Protein 1MO1 (pdb70)

InterPro domains:
  IPR000032 Phosphocarrier protein HPr-like [PF00381] (2-82)
  IPR000032 Phosphocarrier protein HPr-like [PR00107] (13-29)
  IPR000032 Phosphocarrier protein HPr-like [PR00107] (38-53)
  IPR000032 Phosphocarrier protein HPr-like [PR00107] (53-70)
  IPR000032 Phosphocarrier protein HPr-like [PS51350] (1-85)
  IPR000032 Phosphocarrier protein HPr-like [TIGR01003] (1-81)
  IPR000032 Phosphocarrier protein HPr-like [cd00367] (5-81)
  IPR002114 Phosphotransferase system, HPr serine phosphorylation site [PS00589] (39-54)
  IPR035895 HPr-like superfamily [G3DSA:3.30.1340.10] (1-85)
  IPR035895 HPr-like superfamily [SSF55594] (3-84)
  IPR050399 Phosphocarrier protein HPr [PTHR33705] (1-84)

B-factor: mean 21.49, std 12.25, range [7.76, 69.15]

Foldseek 3Di:
DDDDDDDDPDFDADDLPLLVVLLVLLVVDPKWKWKADPHDIAGSNPSSSVDRDDPPDDIDIATDDDCRVVSCVQSVCSSVVNHDD/DDDDDDDPDFDADDLVLLVVQLVLLVVDPWFKWKADPHDIATSNPNSSVDGDDVVDDIDIFTGDDCRVVSCVVNVCSSVVHDDD/DDDDDDDDPDFDADDLPLLVVLLVLLVVDPKWKWKADPHDIAGSNPSSSVDRDDPPDDIDIATDDDCRVVSCVQSVCSSVVNHDD/DDDDDDDPDFDADDLVLLVVQLVLLVVDPWFKWKADPHDIATSNPNSSVDGDDVVDDIDIFTGDDCRVVSCVVSVCSSVVHDDD

Nearest PDB structures (foldseek):
  1mo1-assembly1_B  TM=1.012E+00  e=2.230E-14  Bacillus subtilis
  1mo1-assembly1_A  TM=9.732E-01  e=2.748E-13  Bacillus subtilis
  5ya0-assembly1_C  TM=8.124E-01  e=5.128E-06  Escherichia coli K-12
  1sph-assembly1_B  TM=8.510E-01  e=9.764E-06  Bacillus subtilis
  2hpr-assembly1_A  TM=8.384E-01  e=1.347E-05  Bacillus subtilis

Solvent-accessible surface area: 17263 Å² total

CATH classification: 3.30.1340.10

Organism: Bacillus subtilis (strain 168) (NCBI:txid224308)

Structure (mmCIF, N/CA/C/O backbone):
data_1MO1
#
_entry.id   1MO1
#
_cell.length_a   68.240
_cell.length_b   68.240
_cell.length_c   115.330
_cell.angle_alpha   90.00
_cell.angle_beta   90.00
_cell.angle_gamma   90.00
#
_symmetry.space_group_name_H-M   'P 43'
#
loop_
_entity.id
_entity.type
_entity.pdbx_description
1 polymer 'Hpr-like protein crh'
2 polymer 'Hpr-like protein crh'
3 non-polymer 'SULFATE ION'
4 non-polymer GLYCEROL
5 water water
#
loop_
_atom_site.group_PDB
_atom_site.id
_atom_site.type_symbol
_atom_site.label_atom_id
_atom_site.label_alt_id
_atom_site.label_comp_id
_atom_site.label_asym_id
_atom_site.label_entity_id
_atom_site.label_seq_id
_atom_site.pdbx_PDB_ins_code
_atom_site.Cartn_x
_atom_site.Cartn_y
_atom_site.Cartn_z
_atom_site.occupancy
_atom_site.B_iso_or_equiv
_atom_site.auth_seq_id
_atom_site.auth_comp_id
_atom_site.auth_asym_id
_atom_site.auth_atom_id
_atom_site.pdbx_PDB_model_num
ATOM 1 N N . MET A 1 1 ? 22.332 31.160 63.309 1.00 33.48 1 MET A N 1
ATOM 2 C CA . MET A 1 1 ? 22.812 29.863 63.848 1.00 32.98 1 MET A CA 1
ATOM 3 C C . MET A 1 1 ? 22.916 29.999 65.350 1.00 33.20 1 MET A C 1
ATOM 4 O O . MET A 1 1 ? 23.342 31.045 65.865 1.00 34.46 1 MET A O 1
ATOM 9 N N . VAL A 1 2 ? 22.512 28.954 66.059 1.00 15.53 2 VAL A N 1
ATOM 10 C CA . VAL A 1 2 ? 22.582 29.001 67.511 1.00 13.77 2 VAL A CA 1
ATOM 11 C C . VAL A 1 2 ? 22.974 27.664 68.083 1.00 16.28 2 VAL A C 1
ATOM 12 O O . VAL A 1 2 ? 22.765 26.618 67.462 1.00 13.61 2 VAL A O 1
ATOM 16 N N . GLN A 1 3 ? 23.537 27.693 69.284 1.00 12.29 3 GLN A N 1
ATOM 17 C CA . GLN A 1 3 ? 23.928 26.442 69.901 1.00 11.60 3 GLN A CA 1
ATOM 18 C C . GLN A 1 3 ? 23.854 26.525 71.395 1.00 19.21 3 GLN A C 1
ATOM 19 O O . GLN A 1 3 ? 23.819 27.625 71.982 1.00 16.69 3 GLN A O 1
ATOM 25 N N . GLN A 1 4 ? 23.828 25.356 72.020 1.00 14.52 4 GLN A N 1
ATOM 26 C CA . GLN A 1 4 ? 23.763 25.279 73.482 1.00 22.24 4 GLN A CA 1
ATOM 27 C C . GLN A 1 4 ? 24.416 23.972 73.929 1.00 21.44 4 GLN A C 1
ATOM 28 O O . GLN A 1 4 ? 24.185 22.934 73.309 1.00 17.53 4 GLN A O 1
ATOM 34 N N . LYS A 1 5 ? 25.263 24.026 74.961 1.00 16.22 5 LYS A N 1
ATOM 35 C CA . LYS A 1 5 ? 25.871 22.800 75.492 1.00 12.89 5 LYS A CA 1
ATOM 36 C C . LYS A 1 5 ? 24.782 22.158 76.352 1.00 18.16 5 LYS A C 1
ATOM 37 O O . LYS A 1 5 ? 24.162 22.831 77.184 1.00 20.78 5 LYS A O 1
ATOM 43 N N . VAL A 1 6 ? 24.533 20.865 76.167 1.00 16.17 6 VAL A N 1
ATOM 44 C CA . VAL A 1 6 ? 23.494 20.180 76.936 1.00 13.24 6 VAL A CA 1
ATOM 45 C C . VAL A 1 6 ? 24.004 18.846 77.482 1.00 13.94 6 VAL A C 1
ATOM 46 O O . VAL A 1 6 ? 24.907 18.252 76.908 1.00 14.25 6 VAL A O 1
ATOM 50 N N . GLU A 1 7 ? 23.430 18.402 78.599 1.00 14.12 7 GLU A N 1
ATOM 51 C CA . GLU A 1 7 ? 23.790 17.114 79.187 1.00 14.29 7 GLU A CA 1
ATOM 52 C C . GLU A 1 7 ? 22.831 16.034 78.677 1.00 16.41 7 GLU A C 1
ATOM 53 O O . GLU A 1 7 ? 21.604 16.158 78.776 1.00 16.33 7 GLU A O 1
ATOM 59 N N . VAL A 1 8 ? 23.386 14.970 78.107 1.00 14.75 8 VAL A N 1
ATOM 60 C CA . VAL A 1 8 ? 22.542 13.886 77.624 1.00 13.08 8 VAL A CA 1
ATOM 61 C C . VAL A 1 8 ? 22.005 13.086 78.804 1.00 16.05 8 VAL A C 1
ATOM 62 O O . VAL A 1 8 ? 22.763 12.400 79.495 1.00 21.87 8 VAL A O 1
ATOM 66 N N A ARG A 1 9 ? 20.704 13.183 79.055 0.50 13.62 9 ARG A N 1
ATOM 67 N N B ARG A 1 9 ? 20.701 13.184 79.043 0.50 16.00 9 ARG A N 1
ATOM 68 C CA A ARG A 1 9 ? 20.113 12.419 80.145 0.50 15.11 9 ARG A CA 1
ATOM 69 C CA B ARG A 1 9 ? 20.083 12.443 80.135 0.50 16.84 9 ARG A CA 1
ATOM 70 C C A ARG A 1 9 ? 19.324 11.230 79.608 0.50 16.74 9 ARG A C 1
ATOM 71 C C B ARG A 1 9 ? 19.311 11.242 79.606 0.50 16.72 9 ARG A C 1
ATOM 72 O O A ARG A 1 9 ? 18.823 10.401 80.373 0.50 18.62 9 ARG A O 1
ATOM 73 O O B ARG A 1 9 ? 18.814 10.414 80.374 0.50 18.51 9 ARG A O 1
ATOM 88 N N . LEU A 1 10 ? 19.246 11.144 78.283 1.00 13.03 10 LEU A N 1
ATOM 89 C CA . LEU A 1 10 ? 18.555 10.054 77.602 1.00 11.99 10 LEU A CA 1
ATOM 90 C C . LEU A 1 10 ? 19.344 8.768 77.798 1.00 12.55 10 LEU A C 1
ATOM 91 O O . LEU A 1 10 ? 20.569 8.799 78.008 1.00 14.31 10 LEU A O 1
ATOM 96 N N . LYS A 1 11 ? 18.637 7.651 77.662 1.00 12.70 11 LYS A N 1
ATOM 97 C CA . LYS A 1 11 ? 19.231 6.329 77.840 1.00 13.61 11 LYS A CA 1
ATOM 98 C C . LYS A 1 11 ? 20.157 5.959 76.679 1.00 12.89 11 LYS A C 1
ATOM 99 O O . LYS A 1 11 ? 19.801 6.142 75.516 1.00 12.01 11 LYS A O 1
ATOM 105 N N . THR A 1 12 ? 21.328 5.419 77.003 1.00 13.85 12 THR A N 1
ATOM 106 C CA . THR A 1 12 ? 22.279 5.011 75.971 1.00 10.84 12 THR A CA 1
ATOM 107 C C . THR A 1 12 ? 22.509 3.506 76.046 1.00 12.51 12 THR A C 1
ATOM 108 O O . THR A 1 12 ? 22.179 2.875 77.062 1.00 13.36 12 THR A O 1
ATOM 112 N N . GLY A 1 13 ? 23.062 2.945 74.972 1.00 10.39 13 GLY A N 1
ATOM 113 C CA . GLY A 1 13 ? 23.354 1.517 74.932 1.00 9.38 13 GLY A CA 1
ATOM 114 C C . GLY A 1 13 ? 24.430 1.254 73.890 1.00 13.05 13 GLY A C 1
ATOM 115 O O . GLY A 1 13 ? 24.892 2.184 73.231 1.00 10.91 13 GLY A O 1
ATOM 116 N N . LEU A 1 14 ? 24.809 -0.009 73.701 1.00 9.49 14 LEU A N 1
ATOM 117 C CA . LEU A 1 14 ? 25.821 -0.329 72.708 1.00 10.26 14 LEU A CA 1
ATOM 118 C C . LEU A 1 14 ? 25.376 0.158 71.320 1.00 10.40 14 LEU A C 1
ATOM 119 O O . LEU A 1 14 ? 24.214 0.026 70.988 1.00 11.07 14 LEU A O 1
ATOM 124 N N . GLN A 1 15 ? 26.299 0.697 70.514 1.00 9.12 15 GLN A N 1
ATOM 125 C CA . GLN A 1 15 ? 25.921 1.105 69.164 1.00 11.19 15 GLN A CA 1
ATOM 126 C C . GLN A 1 15 ? 25.665 -0.148 68.319 1.00 14.29 15 GLN A C 1
ATOM 127 O O . GLN A 1 15 ? 26.128 -1.250 68.653 1.00 10.48 15 GLN A O 1
ATOM 133 N N . ALA A 1 16 ? 24.949 0.018 67.211 1.00 12.71 16 ALA A N 1
ATOM 134 C CA . ALA A 1 16 ? 24.585 -1.125 66.378 1.00 13.54 16 ALA A CA 1
ATOM 135 C C . ALA A 1 16 ? 25.722 -1.950 65.810 1.00 11.60 16 ALA A C 1
ATOM 136 O O . ALA A 1 16 ? 25.662 -3.180 65.824 1.00 10.88 16 ALA A O 1
ATOM 138 N N . ARG A 1 17 ? 26.759 -1.291 65.297 1.00 10.12 17 ARG A N 1
ATOM 139 C CA . ARG A 1 17 ? 27.845 -2.051 64.694 1.00 10.98 17 ARG A CA 1
ATOM 140 C C . ARG A 1 17 ? 28.606 -2.900 65.700 1.00 13.29 17 ARG A C 1
ATOM 141 O O . ARG A 1 17 ? 28.826 -4.084 65.449 1.00 11.73 17 ARG A O 1
ATOM 149 N N . PRO A 1 18 ? 29.008 -2.327 66.850 1.00 11.32 18 PRO A N 1
ATOM 150 C CA . PRO A 1 18 ? 29.725 -3.225 67.772 1.00 12.16 18 PRO A CA 1
ATOM 151 C C . PRO A 1 18 ? 28.814 -4.322 68.341 1.00 12.19 18 PRO A C 1
ATOM 152 O O . PRO A 1 18 ? 29.296 -5.389 68.698 1.00 10.60 18 PRO A O 1
ATOM 156 N N . ALA A 1 19 ? 27.511 -4.064 68.426 1.00 9.49 19 ALA A N 1
ATOM 157 C CA . ALA A 1 19 ? 26.596 -5.106 68.921 1.00 9.93 19 ALA A CA 1
ATOM 158 C C . ALA A 1 19 ? 26.524 -6.209 67.847 1.00 12.03 19 ALA A C 1
ATOM 159 O O . ALA A 1 19 ? 26.578 -7.410 68.154 1.00 9.48 19 ALA A O 1
ATOM 161 N N . ALA A 1 20 ? 26.415 -5.808 66.580 1.00 10.55 20 ALA A N 1
ATOM 162 C CA . ALA A 1 20 ? 26.329 -6.805 65.505 1.00 11.35 20 ALA A CA 1
ATOM 163 C C . ALA A 1 20 ? 27.610 -7.644 65.384 1.00 9.96 20 ALA A C 1
ATOM 164 O O . ALA A 1 20 ? 27.546 -8.854 65.124 1.00 10.38 20 ALA A O 1
ATOM 166 N N . LEU A 1 21 ? 28.772 -7.021 65.582 1.00 8.87 21 LEU A N 1
ATOM 167 C CA . LEU A 1 21 ? 30.031 -7.759 65.489 1.00 9.64 21 LEU A CA 1
ATOM 168 C C . LEU A 1 21 ? 30.211 -8.660 66.698 1.00 11.26 21 LEU A C 1
ATOM 169 O O . LEU A 1 21 ? 30.844 -9.714 66.598 1.00 11.20 21 LEU A O 1
ATOM 174 N N . PHE A 1 22 ? 29.681 -8.236 67.844 1.00 11.29 22 PHE A N 1
ATOM 175 C CA . PHE A 1 22 ? 29.750 -9.077 69.045 1.00 10.06 22 PHE A CA 1
ATOM 176 C C . PHE A 1 22 ? 28.967 -10.360 68.729 1.00 10.90 22 PHE A C 1
ATOM 177 O O . PHE A 1 22 ? 29.417 -11.471 69.026 1.00 11.43 22 PHE A O 1
ATOM 185 N N . VAL A 1 23 ? 27.783 -10.207 68.143 1.00 10.12 23 VAL A N 1
ATOM 186 C CA . VAL A 1 23 ? 26.961 -11.372 67.809 1.00 10.21 23 VAL A CA 1
ATOM 187 C C . VAL A 1 23 ? 27.640 -12.267 66.756 1.00 10.24 23 VAL A C 1
ATOM 188 O O . VAL A 1 23 ? 27.618 -13.503 66.873 1.00 11.17 23 VAL A O 1
ATOM 192 N N . GLN A 1 24 ? 28.312 -11.668 65.768 1.00 10.97 24 GLN A N 1
ATOM 193 C CA . GLN A 1 24 ? 29.038 -12.499 64.794 1.00 10.73 24 GLN A CA 1
ATOM 194 C C . GLN A 1 24 ? 30.071 -13.361 65.540 1.00 11.62 24 GLN A C 1
ATOM 195 O O . GLN A 1 24 ? 30.217 -14.556 65.278 1.00 12.37 24 GLN A O 1
ATOM 201 N N . GLU A 1 25 ? 30.799 -12.752 66.462 1.00 10.20 25 GLU A N 1
ATOM 202 C CA . GLU A 1 25 ? 31.807 -13.515 67.194 1.00 11.39 25 GLU A CA 1
ATOM 203 C C . GLU A 1 25 ? 31.151 -14.589 68.065 1.00 13.25 25 GLU A C 1
ATOM 204 O O . GLU A 1 25 ? 31.618 -15.733 68.119 1.00 12.76 25 GLU A O 1
ATOM 210 N N . ALA A 1 26 ? 30.050 -14.230 68.721 1.00 11.50 26 ALA A N 1
ATOM 211 C CA . ALA A 1 26 ? 29.361 -15.183 69.578 1.00 10.71 26 ALA A CA 1
ATOM 212 C C . ALA A 1 26 ? 28.800 -16.346 68.767 1.00 12.09 26 ALA A C 1
ATOM 213 O O . ALA A 1 26 ? 28.691 -17.468 69.276 1.00 11.99 26 ALA A O 1
ATOM 215 N N . ASN A 1 27 ? 28.434 -16.071 67.517 1.00 9.21 27 ASN A N 1
ATOM 216 C CA . ASN A 1 27 ? 27.841 -17.101 66.657 1.00 11.83 27 ASN A CA 1
ATOM 217 C C . ASN A 1 27 ? 28.838 -18.216 66.345 1.00 13.99 27 ASN A C 1
ATOM 218 O O . ASN A 1 27 ? 28.444 -19.260 65.840 1.00 17.81 27 ASN A O 1
ATOM 223 N N . ARG A 1 28 ? 30.127 -17.958 66.547 1.00 13.77 28 ARG A N 1
ATOM 224 C CA . ARG A 1 28 ? 31.153 -18.978 66.297 1.00 13.85 28 ARG A CA 1
ATOM 225 C C . ARG A 1 28 ? 31.119 -20.045 67.387 1.00 18.15 28 ARG A C 1
ATOM 226 O O . ARG A 1 28 ? 31.775 -21.084 67.273 1.00 17.83 28 ARG A O 1
ATOM 234 N N . PHE A 1 29 ? 30.347 -19.802 68.434 1.00 10.82 29 PHE A N 1
ATOM 235 C CA . PHE A 1 29 ? 30.276 -20.757 69.548 1.00 12.23 29 PHE A CA 1
ATOM 236 C C . PHE A 1 29 ? 28.884 -21.336 69.707 1.00 12.99 29 PHE A C 1
ATOM 237 O O . PHE A 1 29 ? 27.895 -20.697 69.367 1.00 14.29 29 PHE A O 1
ATOM 245 N N . THR A 1 30 ? 28.799 -22.558 70.226 1.00 11.68 30 THR A N 1
ATOM 246 C CA . THR A 1 30 ? 27.486 -23.156 70.443 1.00 10.98 30 THR A CA 1
ATOM 247 C C . THR A 1 30 ? 26.844 -22.639 71.738 1.00 14.71 30 THR A C 1
ATOM 248 O O . THR A 1 30 ? 25.627 -22.678 71.889 1.00 14.28 30 THR A O 1
ATOM 252 N N . SER A 1 31 ? 27.667 -22.170 72.679 1.00 14.82 31 SER A N 1
ATOM 253 C CA . SER A 1 31 ? 27.151 -21.664 73.956 1.00 11.98 31 SER A CA 1
ATOM 254 C C . SER A 1 31 ? 26.179 -20.509 73.835 1.00 11.46 31 SER A C 1
ATOM 255 O O . SER A 1 31 ? 26.275 -19.687 72.911 1.00 13.29 31 SER A O 1
ATOM 258 N N . ASP A 1 32 ? 25.247 -20.452 74.785 1.00 12.71 32 ASP A N 1
ATOM 259 C CA . ASP A 1 32 ? 24.322 -19.334 74.875 1.00 14.62 32 ASP A CA 1
ATOM 260 C C . ASP A 1 32 ? 25.114 -18.288 75.634 1.00 14.65 32 ASP A C 1
ATOM 261 O O . ASP A 1 32 ? 25.937 -18.633 76.475 1.00 15.53 32 ASP A O 1
ATOM 266 N N . VAL A 1 33 ? 24.864 -17.017 75.336 1.00 10.79 33 VAL A N 1
ATOM 267 C CA . VAL A 1 33 ? 25.600 -15.916 75.959 1.00 12.65 33 VAL A CA 1
ATOM 268 C C . VAL A 1 33 ? 24.644 -14.813 76.399 1.00 15.39 33 VAL A C 1
ATOM 269 O O . VAL A 1 33 ? 23.679 -14.494 75.693 1.00 12.31 33 VAL A O 1
ATOM 273 N N . PHE A 1 34 ? 24.919 -14.220 77.559 1.00 12.42 34 PHE A N 1
ATOM 274 C CA . PHE A 1 34 ? 24.079 -13.145 78.084 1.00 12.95 34 PHE A CA 1
ATOM 275 C C . PHE A 1 34 ? 24.922 -12.022 78.663 1.00 14.88 34 PHE A C 1
ATOM 276 O O . PHE A 1 34 ? 26.094 -12.214 78.959 1.00 11.76 34 PHE A O 1
ATOM 284 N N . LEU A 1 35 ? 24.318 -10.841 78.800 1.00 11.38 35 LEU A N 1
ATOM 285 C CA . LEU A 1 35 ? 24.969 -9.710 79.452 1.00 10.56 35 LEU A CA 1
ATOM 286 C C . LEU A 1 35 ? 23.980 -9.282 80.542 1.00 10.53 35 LEU A C 1
ATOM 287 O O . LEU A 1 35 ? 22.763 -9.248 80.318 1.00 13.80 35 LEU A O 1
ATOM 292 N N . GLU A 1 36 ? 24.496 -8.907 81.702 1.00 12.34 36 GLU A N 1
ATOM 293 C CA . GLU A 1 36 ? 23.615 -8.460 82.768 1.00 9.89 36 GLU A CA 1
ATOM 294 C C . GLU A 1 36 ? 24.208 -7.265 83.492 1.00 13.11 36 GLU A C 1
ATOM 295 O O . GLU A 1 36 ? 25.423 -7.175 83.663 1.00 13.26 36 GLU A O 1
ATOM 301 N N . LYS A 1 37 ? 23.343 -6.310 83.831 1.00 12.22 37 LYS A N 1
ATOM 302 C CA . LYS A 1 37 ? 23.747 -5.134 84.579 1.00 12.82 37 LYS A CA 1
ATOM 303 C C . LYS A 1 37 ? 22.555 -4.720 85.427 1.00 13.85 37 LYS A C 1
ATOM 304 O O . LYS A 1 37 ? 21.414 -4.639 84.933 1.00 15.08 37 LYS A O 1
ATOM 310 N N . ASP A 1 38 ? 22.813 -4.555 86.719 1.00 14.59 38 ASP A N 1
ATOM 311 C CA . ASP A 1 38 ? 21.786 -4.131 87.668 1.00 21.04 38 ASP A CA 1
ATOM 312 C C . ASP A 1 38 ? 20.460 -4.886 87.612 1.00 15.92 38 ASP A C 1
ATOM 313 O O . ASP A 1 38 ? 19.391 -4.280 87.548 1.00 20.32 38 ASP A O 1
ATOM 318 N N . GLY A 1 39 ? 20.530 -6.216 87.619 1.00 16.38 39 GLY A N 1
ATOM 319 C CA . GLY A 1 39 ? 19.316 -7.019 87.605 1.00 17.87 39 GLY A CA 1
ATOM 320 C C . GLY A 1 39 ? 18.613 -7.215 86.279 1.00 20.28 39 GLY A C 1
ATOM 321 O O . GLY A 1 39 ? 17.599 -7.921 86.212 1.00 21.20 39 GLY A O 1
ATOM 322 N N . LYS A 1 40 ? 19.148 -6.620 85.215 1.00 15.38 40 LYS A N 1
ATOM 323 C CA . LYS A 1 40 ? 18.550 -6.761 83.889 1.00 13.59 40 LYS A CA 1
ATOM 324 C C . LYS A 1 40 ? 19.480 -7.618 83.034 1.00 16.21 40 LYS A C 1
ATOM 325 O O . LYS A 1 40 ? 20.622 -7.235 82.804 1.00 13.87 40 LYS A O 1
ATOM 331 N N . LYS A 1 41 ? 18.984 -8.768 82.581 1.00 13.24 41 LYS A N 1
ATOM 332 C CA . LYS A 1 41 ? 19.774 -9.693 81.763 1.00 16.18 41 LYS A CA 1
ATOM 333 C C . LYS A 1 41 ? 19.213 -9.758 80.351 1.00 20.36 41 LYS A C 1
ATOM 334 O O . LYS A 1 41 ? 17.991 -9.860 80.161 1.00 18.82 41 LYS A O 1
ATOM 340 N N . VAL A 1 42 ? 20.094 -9.688 79.355 1.00 11.16 42 VAL A N 1
ATOM 341 C CA . VAL A 1 42 ? 19.656 -9.757 77.972 1.00 11.15 42 VAL A CA 1
ATOM 342 C C . VAL A 1 42 ? 20.384 -10.877 77.246 1.00 15.64 42 VAL A C 1
ATOM 343 O O . VAL A 1 42 ? 21.483 -11.287 77.638 1.00 14.02 42 VAL A O 1
ATOM 347 N N . ASN A 1 43 ? 19.747 -11.396 76.207 1.00 13.09 43 ASN A N 1
ATOM 348 C CA . ASN A 1 43 ? 20.340 -12.433 75.384 1.00 12.82 43 ASN A CA 1
ATOM 349 C C . ASN A 1 43 ? 21.411 -11.721 74.529 1.00 14.72 43 ASN A C 1
ATOM 350 O O . ASN A 1 43 ? 21.084 -10.878 73.694 1.00 12.71 43 ASN A O 1
ATOM 355 N N . ALA A 1 44 ? 22.682 -12.076 74.747 1.00 11.63 44 ALA A N 1
ATOM 356 C CA . ALA A 1 44 ? 23.798 -11.451 74.048 1.00 16.64 44 ALA A CA 1
ATOM 357 C C . ALA A 1 44 ? 23.983 -11.945 72.618 1.00 19.00 44 ALA A C 1
ATOM 358 O O . ALA A 1 44 ? 24.891 -11.481 71.922 1.00 15.78 44 ALA A O 1
ATOM 360 N N . LYS A 1 45 ? 23.168 -12.924 72.208 1.00 12.76 45 LYS A N 1
ATOM 361 C CA . LYS A 1 45 ? 23.185 -13.371 70.817 1.00 11.79 45 LYS A CA 1
ATOM 362 C C . LYS A 1 45 ? 22.039 -12.679 70.039 1.00 17.01 45 LYS A C 1
ATOM 363 O O . LYS A 1 45 ? 21.741 -13.027 68.897 1.00 15.02 45 LYS A O 1
ATOM 369 N N . SER A 1 46 ? 21.378 -11.731 70.700 1.00 13.87 46 SER A N 1
ATOM 370 C CA . SER A 1 46 ? 20.313 -10.914 70.089 1.00 13.78 46 SER A CA 1
ATOM 371 C C . SER A 1 46 ? 20.863 -9.492 69.994 1.00 11.33 46 SER A C 1
ATOM 372 O O . SER A 1 46 ? 21.291 -8.928 71.000 1.00 13.69 46 SER A O 1
ATOM 375 N N . ILE A 1 47 ? 20.900 -8.922 68.789 1.00 14.64 47 ILE A N 1
ATOM 376 C CA . ILE A 1 47 ? 21.409 -7.563 68.633 1.00 12.37 47 ILE A CA 1
ATOM 377 C C . ILE A 1 47 ? 20.452 -6.605 69.349 1.00 9.46 47 ILE A C 1
ATOM 378 O O . ILE A 1 47 ? 20.881 -5.734 70.105 1.00 11.81 47 ILE A O 1
AT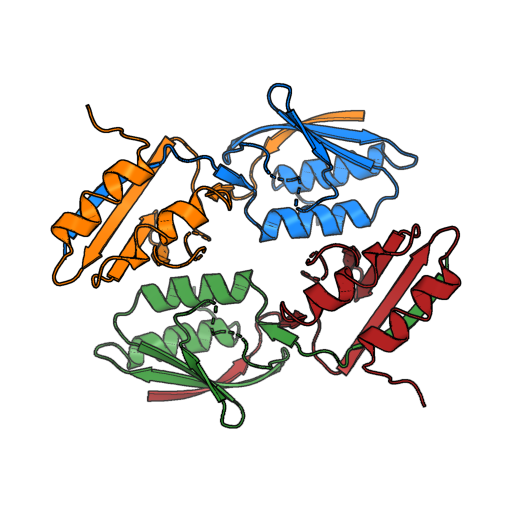OM 391 N N . GLY A 1 49 ? 18.505 -7.289 71.841 1.00 15.83 49 GLY A N 1
ATOM 392 C CA . GLY A 1 49 ? 18.646 -7.506 73.276 1.00 16.74 49 GLY A CA 1
ATOM 393 C C . GLY A 1 49 ? 19.884 -6.801 73.812 1.00 13.87 49 GLY A C 1
ATOM 394 O O . GLY A 1 49 ? 19.828 -6.063 74.800 1.00 12.63 49 GLY A O 1
ATOM 395 N N . LEU A 1 50 ? 21.011 -7.001 73.133 1.00 12.92 50 LEU A N 1
ATOM 396 C CA . LEU A 1 50 ? 22.288 -6.394 73.528 1.00 11.11 50 LEU A CA 1
ATOM 397 C C . LEU A 1 50 ? 22.160 -4.860 73.600 1.00 11.50 50 LEU A C 1
ATOM 398 O O . LEU A 1 50 ? 22.586 -4.220 74.566 1.00 13.63 50 LEU A O 1
ATOM 411 N N . SER A 1 52 ? 19.553 -3.119 74.091 1.00 12.96 52 SER A N 1
ATOM 412 C CA . SER A 1 52 ? 18.554 -2.641 75.069 1.00 12.09 52 SER A CA 1
ATOM 413 C C . SER A 1 52 ? 19.115 -2.397 76.475 1.00 15.42 52 SER A C 1
ATOM 414 O O . SER A 1 52 ? 18.513 -1.677 77.275 1.00 12.20 52 SER A O 1
ATOM 417 N N . LEU A 1 53 ? 20.259 -2.995 76.790 1.00 9.44 53 LEU A N 1
ATOM 418 C CA . LEU A 1 53 ? 20.846 -2.808 78.118 1.00 11.45 53 LEU A CA 1
ATOM 419 C C . LEU A 1 53 ? 21.344 -1.363 78.265 1.00 14.34 53 LEU A C 1
ATOM 420 O O . LEU A 1 53 ? 22.029 -0.842 77.389 1.00 14.61 53 LEU A O 1
ATOM 425 N N . ALA A 1 54 ? 20.987 -0.713 79.374 1.00 13.51 54 ALA A N 1
ATOM 426 C CA . ALA A 1 54 ? 21.419 0.663 79.607 1.00 13.47 54 ALA A CA 1
ATOM 427 C C . ALA A 1 54 ? 22.910 0.645 79.925 1.00 19.14 54 ALA A C 1
ATOM 428 O O . ALA A 1 54 ? 23.324 0.244 81.022 1.00 17.59 54 ALA A O 1
ATOM 430 N N . VAL A 1 55 ? 23.723 1.063 78.961 1.00 12.36 55 VAL A N 1
ATOM 431 C CA . VAL A 1 55 ? 25.172 1.052 79.159 1.00 11.82 55 VAL A CA 1
ATOM 432 C C . VAL A 1 55 ? 25.841 2.275 78.567 1.00 13.96 55 VAL A C 1
ATOM 433 O O . VAL A 1 55 ? 25.331 2.872 77.615 1.00 12.47 55 VAL A O 1
ATOM 437 N N . SER A 1 56 ? 26.960 2.660 79.179 1.00 12.92 56 SER A N 1
ATOM 438 C CA . SER A 1 56 ? 27.787 3.799 78.762 1.00 12.01 56 SER A CA 1
ATOM 439 C C . SER A 1 56 ? 29.200 3.251 78.636 1.00 14.06 56 SER A C 1
ATOM 440 O O . SER A 1 56 ? 29.587 2.401 79.423 1.00 17.57 56 SER A O 1
ATOM 443 N N . THR A 1 57 ? 29.968 3.723 77.656 1.00 12.57 57 THR A N 1
ATOM 444 C CA . THR A 1 57 ? 31.343 3.244 77.526 1.00 11.28 57 THR A CA 1
ATOM 445 C C . THR A 1 57 ? 32.068 3.472 78.864 1.00 15.50 57 THR A C 1
ATOM 446 O O . THR A 1 57 ? 31.908 4.524 79.511 1.00 14.92 57 THR A O 1
ATOM 450 N N . GLY A 1 58 ? 32.824 2.463 79.292 1.00 11.85 58 GLY A N 1
ATOM 451 C CA . GLY A 1 58 ? 33.557 2.548 80.541 1.00 16.37 58 GLY A CA 1
ATOM 452 C C . GLY A 1 58 ? 32.866 1.911 81.735 1.00 17.80 58 GLY A C 1
ATOM 453 O O . GLY A 1 58 ? 33.491 1.727 82.788 1.00 18.95 58 GLY A O 1
ATOM 454 N N . THR A 1 59 ? 31.593 1.556 81.586 1.00 12.06 59 THR A N 1
ATOM 455 C CA . THR A 1 59 ? 30.851 0.953 82.695 1.00 13.23 59 THR A CA 1
ATOM 456 C C . THR A 1 59 ? 31.129 -0.545 82.792 1.00 15.02 59 THR A C 1
ATOM 457 O O . THR A 1 59 ? 31.655 -1.136 81.856 1.00 14.13 59 THR A O 1
ATOM 461 N N . GLU A 1 60 ? 30.758 -1.152 83.921 1.00 11.34 60 GLU A N 1
ATOM 462 C CA . GLU A 1 60 ? 30.975 -2.588 84.073 1.00 12.11 60 GLU A CA 1
ATOM 463 C C . GLU A 1 60 ? 29.691 -3.350 83.783 1.00 14.98 60 GLU A C 1
ATOM 464 O O . GLU A 1 60 ? 28.596 -2.880 84.102 1.00 16.85 60 GLU A O 1
ATOM 470 N N . VAL A 1 61 ? 29.826 -4.502 83.128 1.00 12.74 61 VAL A N 1
ATOM 471 C CA . VAL A 1 61 ? 28.689 -5.401 82.879 1.00 9.77 61 VAL A CA 1
ATOM 472 C C . VAL A 1 61 ? 29.195 -6.814 83.183 1.00 12.69 61 VAL A C 1
ATOM 473 O O . VAL A 1 61 ? 30.403 -7.048 83.265 1.00 10.52 61 VAL A O 1
ATOM 477 N N . THR A 1 62 ? 28.272 -7.748 83.362 1.00 12.51 62 THR A N 1
ATOM 478 C CA . THR A 1 62 ? 28.676 -9.139 83.611 1.00 9.21 62 THR A CA 1
ATOM 479 C C . THR A 1 62 ? 28.336 -9.967 82.388 1.00 9.21 62 THR A C 1
ATOM 480 O O . THR A 1 62 ? 27.187 -9.995 81.936 1.00 11.82 62 THR A O 1
ATOM 484 N N . LEU A 1 63 ? 29.375 -10.576 81.811 1.00 9.10 63 LEU A N 1
ATOM 485 C CA . LEU A 1 63 ? 29.255 -11.424 80.643 1.00 9.43 63 LEU A CA 1
ATOM 486 C C . LEU A 1 63 ? 29.059 -12.843 81.173 1.00 10.28 63 LEU A C 1
ATOM 487 O O . LEU A 1 63 ? 29.725 -13.261 82.128 1.00 11.96 63 LEU A O 1
ATOM 492 N N . ILE A 1 64 ? 28.120 -13.557 80.562 1.00 10.43 64 ILE A N 1
ATOM 493 C CA . ILE A 1 64 ? 27.767 -14.907 80.990 1.00 10.14 64 ILE A CA 1
ATOM 494 C C . ILE A 1 64 ? 27.738 -15.837 79.782 1.00 12.57 64 ILE A C 1
ATOM 495 O O . ILE A 1 64 ? 27.154 -15.487 78.750 1.00 12.50 64 ILE A O 1
ATOM 500 N N . ALA A 1 65 ? 28.390 -16.998 79.884 1.00 10.24 65 ALA A N 1
ATOM 501 C CA . ALA A 1 65 ? 28.330 -17.980 78.786 1.00 9.37 65 ALA A CA 1
ATOM 502 C C . ALA A 1 65 ? 28.018 -19.363 79.371 1.00 13.99 65 ALA A C 1
ATOM 503 O O . ALA A 1 65 ? 28.543 -19.749 80.417 1.00 13.65 65 ALA A O 1
ATOM 505 N N . GLN A 1 66 ? 27.155 -20.106 78.695 1.00 12.93 66 GLN A N 1
ATOM 506 C CA . GLN A 1 66 ? 26.812 -21.446 79.172 1.00 12.34 66 GLN A CA 1
ATOM 507 C C . GLN A 1 66 ? 26.604 -22.364 77.984 1.00 14.06 66 GLN A C 1
ATOM 508 O O . GLN A 1 66 ? 25.791 -22.084 77.094 1.00 14.01 66 GLN A O 1
ATOM 514 N N . GLY A 1 67 ? 27.357 -23.453 77.990 1.00 16.20 67 GLY A N 1
ATOM 515 C CA . GLY A 1 67 ? 27.273 -24.411 76.908 1.00 12.45 67 GLY A CA 1
ATOM 516 C C . GLY A 1 67 ? 28.556 -25.193 76.866 1.00 16.37 67 GLY A C 1
ATOM 517 O O . GLY A 1 67 ? 29.459 -25.013 77.696 1.00 14.53 67 GLY A O 1
ATOM 518 N N . GLU A 1 68 ? 28.643 -26.082 75.880 1.00 16.58 68 GLU A N 1
ATOM 519 C CA . GLU A 1 68 ? 29.803 -26.938 75.724 1.00 15.99 68 GLU A CA 1
ATOM 520 C C . GLU A 1 68 ? 31.143 -26.197 75.596 1.00 18.22 68 GLU A C 1
ATOM 521 O O . GLU A 1 68 ? 32.159 -26.624 76.151 1.00 18.58 68 GLU A O 1
ATOM 527 N N . ASP A 1 69 ? 31.156 -25.091 74.857 1.00 15.07 69 ASP A N 1
ATOM 528 C CA . ASP A 1 69 ? 32.396 -24.332 74.669 1.00 15.00 69 ASP A CA 1
ATOM 529 C C . ASP A 1 69 ? 32.365 -23.002 75.429 1.00 13.24 69 ASP A C 1
ATOM 530 O O . ASP A 1 69 ? 33.006 -22.027 75.017 1.00 11.68 69 ASP A O 1
ATOM 535 N N . GLU A 1 70 ? 31.638 -22.972 76.544 1.00 13.81 70 GLU A N 1
ATOM 536 C CA . GLU A 1 70 ? 31.481 -21.738 77.316 1.00 13.01 70 GLU A CA 1
ATOM 537 C C . GLU A 1 70 ? 32.778 -21.046 77.740 1.00 12.32 70 GLU A C 1
ATOM 538 O O . GLU A 1 70 ? 32.841 -19.812 77.757 1.00 12.07 70 GLU A O 1
ATOM 544 N N . GLN A 1 71 ? 33.807 -21.818 78.092 1.00 12.70 71 GLN A N 1
ATOM 545 C CA . GLN A 1 71 ? 35.051 -21.197 78.537 1.00 13.38 71 GLN A CA 1
ATOM 546 C C . GLN A 1 71 ? 35.735 -20.432 77.409 1.00 15.74 71 GLN A C 1
ATOM 547 O O . GLN A 1 71 ? 36.179 -19.285 77.582 1.00 15.35 71 GLN A O 1
ATOM 553 N N . GLU A 1 72 ? 35.804 -21.064 76.246 1.00 12.39 72 GLU A N 1
ATOM 554 C CA . GLU A 1 72 ? 36.406 -20.455 75.062 1.00 16.01 72 GLU A CA 1
ATOM 555 C C . GLU A 1 72 ? 35.572 -19.255 74.602 1.00 12.27 72 GLU A C 1
ATOM 556 O O . GLU A 1 72 ? 36.115 -18.212 74.217 1.00 12.75 72 GLU A O 1
ATOM 562 N N . ALA A 1 73 ? 34.247 -19.410 74.640 1.00 10.56 73 ALA A N 1
ATOM 563 C CA . ALA A 1 73 ? 33.348 -18.316 74.227 1.00 12.35 73 ALA A CA 1
ATOM 564 C C . ALA A 1 73 ? 33.558 -17.080 75.105 1.00 14.05 73 ALA A C 1
ATOM 565 O O . ALA A 1 73 ? 33.693 -15.940 74.615 1.00 12.86 73 ALA A O 1
ATOM 567 N N . LEU A 1 74 ? 33.602 -17.313 76.410 1.00 10.76 74 LEU A N 1
ATOM 568 C CA . LEU A 1 74 ? 33.779 -16.215 77.366 1.00 12.59 74 LEU A CA 1
ATOM 569 C C . LEU A 1 74 ? 35.095 -15.486 77.124 1.00 12.60 74 LEU A C 1
ATOM 570 O O . LEU A 1 74 ? 35.131 -14.260 77.114 1.00 12.82 74 LEU A O 1
ATOM 575 N N . GLU A 1 75 ? 36.175 -16.230 76.915 1.00 11.60 75 GLU A N 1
ATOM 576 C CA . GLU A 1 75 ? 37.469 -15.583 76.689 1.00 12.51 75 GLU A CA 1
ATOM 577 C C . GLU A 1 75 ? 37.477 -14.703 75.445 1.00 13.96 75 GLU A C 1
ATOM 578 O O . GLU A 1 75 ? 37.959 -13.574 75.484 1.00 14.65 75 GLU A O 1
ATOM 584 N N . LYS A 1 76 ? 36.908 -15.204 74.354 1.00 12.05 76 LYS A N 1
ATOM 585 C CA . LYS A 1 76 ? 36.872 -14.436 73.111 1.00 11.46 76 LYS A CA 1
ATOM 586 C C . LYS A 1 76 ? 35.973 -13.193 73.232 1.00 13.86 76 LYS A C 1
ATOM 587 O O . LYS A 1 76 ? 36.334 -12.097 72.793 1.00 10.51 76 LYS A O 1
ATOM 593 N N . LEU A 1 77 ? 34.808 -13.372 73.837 1.00 10.15 77 LEU A N 1
ATOM 594 C CA . LEU A 1 77 ? 33.859 -12.265 73.973 1.00 11.86 77 LEU A CA 1
ATOM 595 C C . LEU A 1 77 ? 34.291 -11.218 75.003 1.00 11.47 77 LEU A C 1
ATOM 596 O O . LEU A 1 77 ? 34.031 -10.015 74.815 1.00 10.63 77 LEU A O 1
ATOM 601 N N . ALA A 1 78 ? 34.947 -11.655 76.081 1.00 10.76 78 ALA A N 1
ATOM 602 C CA . ALA A 1 78 ? 35.448 -10.690 77.083 1.00 11.26 78 ALA A CA 1
ATOM 603 C C . ALA A 1 78 ? 36.492 -9.799 76.406 1.00 10.81 78 ALA A C 1
ATOM 604 O O . ALA A 1 78 ? 36.502 -8.579 76.604 1.00 12.16 78 ALA A O 1
ATOM 606 N N . ALA A 1 79 ? 37.376 -10.404 75.606 1.00 11.24 79 ALA A N 1
ATOM 607 C CA . ALA A 1 79 ? 38.415 -9.620 74.906 1.00 12.62 79 ALA A CA 1
ATOM 608 C C . ALA A 1 79 ? 37.776 -8.620 73.962 1.00 11.33 79 ALA A C 1
ATOM 609 O O . ALA A 1 79 ? 38.184 -7.462 73.880 1.00 13.58 79 ALA A O 1
ATOM 611 N N . TYR A 1 80 ? 36.741 -9.071 73.266 1.00 11.23 80 TYR A N 1
ATOM 612 C CA . TYR A 1 80 ? 36.047 -8.199 72.334 1.00 11.48 80 TYR A CA 1
ATOM 613 C C . TYR A 1 80 ? 35.414 -6.997 73.046 1.00 14.37 80 TYR A C 1
ATOM 614 O O . TYR A 1 80 ? 35.602 -5.840 72.631 1.00 12.82 80 TYR A O 1
ATOM 623 N N . VAL A 1 81 ? 34.643 -7.260 74.095 1.00 11.37 81 VAL A N 1
ATOM 624 C CA . VAL A 1 81 ? 33.976 -6.177 74.833 1.00 11.85 81 VAL A CA 1
ATOM 625 C C . VAL A 1 81 ? 34.962 -5.166 75.442 1.00 15.27 81 VAL A C 1
ATOM 626 O O . VAL A 1 81 ? 34.690 -3.972 75.483 1.00 12.23 81 VAL A O 1
ATOM 630 N N . GLN A 1 82 ? 36.113 -5.658 75.889 1.00 10.06 82 GLN A N 1
ATOM 631 C CA . GLN A 1 82 ? 37.115 -4.802 76.526 1.00 10.13 82 GLN A CA 1
ATOM 632 C C . GLN A 1 82 ? 38.110 -4.197 75.560 1.00 16.46 82 GLN A C 1
ATOM 633 O O . GLN A 1 82 ? 39.036 -3.502 75.993 1.00 16.75 82 GLN A O 1
ATOM 639 N N . GLU A 1 83 ? 37.875 -4.413 74.263 1.00 13.92 83 GLU A N 1
ATOM 640 C CA . GLU A 1 83 ? 38.754 -3.928 73.197 1.00 14.24 83 GLU A CA 1
ATOM 641 C C . GLU A 1 83 ? 40.195 -4.377 73.390 1.00 21.39 83 GLU A C 1
ATOM 642 O O . GLU A 1 83 ? 41.138 -3.588 73.320 1.00 20.26 83 GLU A O 1
ATOM 648 N N . GLU A 1 84 ? 40.351 -5.678 73.627 1.00 17.64 84 GLU A N 1
ATOM 649 C CA . GLU A 1 84 ? 41.672 -6.284 73.832 1.00 21.22 84 GLU A CA 1
ATOM 650 C C . GLU A 1 84 ? 41.750 -7.562 73.011 1.00 18.62 84 GLU A C 1
ATOM 651 O O . GLU A 1 84 ? 42.252 -8.592 73.464 1.00 22.16 84 GLU A O 1
ATOM 657 N N . VAL A 1 85 ? 41.243 -7.470 71.790 1.00 20.31 85 VAL A N 1
ATOM 658 C CA . VAL A 1 85 ? 41.229 -8.591 70.863 1.00 16.72 85 VAL A CA 1
ATOM 659 C C . VAL A 1 85 ? 42.655 -8.978 70.459 1.00 24.16 85 VAL A C 1
ATOM 660 O O . VAL A 1 85 ? 43.486 -8.110 70.173 1.00 25.28 85 VAL A O 1
ATOM 664 N N . LEU A 1 86 ? 42.940 -10.278 70.481 1.00 21.32 86 LEU A N 1
ATOM 665 C CA . LEU A 1 86 ? 44.265 -10.792 70.113 1.00 26.69 86 LEU A CA 1
ATOM 666 C C . LEU A 1 86 ? 44.427 -11.021 68.602 1.00 30.87 86 LEU A C 1
ATOM 667 O O . LEU A 1 86 ? 43.479 -11.424 67.913 1.00 28.09 86 LEU A O 1
ATOM 672 N N . GLN A 1 87 ? 45.639 -10.779 68.098 1.00 31.87 87 GLN A N 1
ATOM 673 C CA . GLN A 1 87 ? 45.939 -11.008 66.684 1.00 40.23 87 GLN A CA 1
ATOM 674 C C . GLN A 1 87 ? 45.872 -12.504 66.411 1.00 45.93 87 GLN A C 1
ATOM 675 O O . GLN A 1 87 ? 45.295 -12.890 65.368 1.00 50.25 87 GLN A O 1
ATOM 690 N N . VAL B 2 2 ? 29.898 -19.948 83.079 1.00 14.66 2 VAL B N 1
ATOM 691 C CA . VAL B 2 2 ? 31.009 -19.116 83.510 1.00 13.76 2 VAL B CA 1
ATOM 692 C C . VAL B 2 2 ? 30.563 -17.667 83.392 1.00 12.31 2 VAL B C 1
ATOM 693 O O . VAL B 2 2 ? 29.727 -17.345 82.552 1.00 13.68 2 VAL B O 1
ATOM 697 N N . GLN B 2 3 ? 31.069 -16.815 84.273 1.00 12.86 3 GLN B N 1
ATOM 698 C CA . GLN B 2 3 ? 30.700 -15.404 84.241 1.00 10.26 3 GLN B CA 1
ATOM 699 C C . GLN B 2 3 ? 31.939 -14.550 84.461 1.00 12.88 3 GLN B C 1
ATOM 700 O O . GLN B 2 3 ? 32.905 -14.982 85.113 1.00 12.67 3 GLN B O 1
ATOM 706 N N . GLN B 2 4 ? 31.895 -13.313 83.968 1.00 10.89 4 GLN B N 1
ATOM 707 C CA . GLN B 2 4 ? 33.029 -12.415 84.169 1.00 10.58 4 GLN B CA 1
ATOM 708 C C . GLN B 2 4 ? 32.550 -10.991 84.123 1.00 10.75 4 GLN B C 1
ATOM 709 O O . GLN B 2 4 ? 31.801 -10.616 83.224 1.00 12.30 4 GLN B O 1
ATOM 715 N N . LYS B 2 5 ? 32.961 -10.199 85.108 1.00 10.39 5 LYS B N 1
ATOM 716 C CA . LYS B 2 5 ? 32.607 -8.786 85.088 1.00 10.91 5 LYS B CA 1
ATOM 717 C C . LYS B 2 5 ? 33.653 -8.120 84.162 1.00 14.70 5 LYS B C 1
ATOM 718 O O . LYS B 2 5 ? 34.874 -8.301 84.340 1.00 15.00 5 LYS B O 1
ATOM 724 N N . VAL B 2 6 ? 33.187 -7.390 83.150 1.00 11.09 6 VAL B N 1
ATOM 725 C CA . VAL B 2 6 ? 34.085 -6.754 82.189 1.00 13.02 6 VAL B CA 1
ATOM 726 C C . VAL B 2 6 ? 33.749 -5.277 81.985 1.00 16.55 6 VAL B C 1
ATOM 727 O O . VAL B 2 6 ? 32.614 -4.853 82.233 1.00 13.95 6 VAL B O 1
ATOM 731 N N . GLU B 2 7 ? 34.755 -4.489 81.595 1.00 13.02 7 GLU B N 1
ATOM 732 C CA . GLU B 2 7 ? 34.524 -3.067 81.329 1.00 12.81 7 GLU B CA 1
ATOM 733 C C . GLU B 2 7 ? 34.164 -2.940 79.866 1.00 12.79 7 GLU B C 1
ATOM 734 O O . GLU B 2 7 ? 34.828 -3.511 79.004 1.00 14.61 7 GLU B O 1
ATOM 740 N N . VAL B 2 8 ? 33.094 -2.204 79.586 1.00 12.89 8 VAL B N 1
ATOM 741 C CA . VAL B 2 8 ? 32.643 -2.027 78.212 1.00 12.19 8 VAL B CA 1
ATOM 742 C C . VAL B 2 8 ? 33.468 -0.914 77.584 1.00 14.15 8 VAL B C 1
ATOM 743 O O . VAL B 2 8 ? 33.356 0.228 77.994 1.00 19.19 8 VAL B O 1
ATOM 747 N N . ARG B 2 9 ? 34.362 -1.265 76.666 1.00 11.99 9 ARG B N 1
ATOM 748 C CA . ARG B 2 9 ? 35.148 -0.245 75.991 1.00 11.72 9 ARG B CA 1
ATOM 749 C C . ARG B 2 9 ? 34.581 0.028 74.597 1.00 14.87 9 ARG B C 1
ATOM 750 O O . ARG B 2 9 ? 35.056 0.919 73.893 1.00 15.94 9 ARG B O 1
ATOM 758 N N . LEU B 2 10 ? 33.543 -0.722 74.218 1.00 11.65 10 LEU B N 1
ATOM 759 C CA . LEU B 2 10 ? 32.878 -0.548 72.918 1.00 11.12 10 LEU B CA 1
ATOM 760 C C . LEU B 2 10 ? 32.117 0.778 72.937 1.00 12.62 10 LEU B C 1
ATOM 761 O O . LEU B 2 10 ? 31.769 1.295 74.003 1.00 12.25 10 LEU B O 1
ATOM 766 N N . LYS B 2 11 ? 31.865 1.327 71.753 1.00 10.68 11 LYS B N 1
ATOM 767 C CA . LYS B 2 11 ? 31.126 2.588 71.645 1.00 12.80 11 LYS B CA 1
ATOM 768 C C . LYS B 2 11 ? 29.652 2.454 71.990 1.00 11.26 11 LYS B C 1
ATOM 769 O O . LYS B 2 11 ? 28.999 1.464 71.634 1.00 10.97 11 LYS B O 1
ATOM 775 N N . THR B 2 12 ? 29.126 3.484 72.660 1.00 9.77 12 THR B N 1
ATOM 776 C CA . THR B 2 12 ? 27.729 3.535 73.016 1.00 8.59 12 THR B CA 1
ATOM 777 C C . THR B 2 12 ? 27.085 4.769 72.371 1.00 10.07 12 THR B C 1
ATOM 778 O O . THR B 2 12 ? 27.776 5.668 71.869 1.00 10.85 12 THR B O 1
ATOM 782 N N . GLY B 2 13 ? 25.762 4.767 72.342 1.00 10.78 13 GLY B N 1
ATOM 783 C CA . GLY B 2 13 ? 25.042 5.881 71.760 1.00 12.41 13 GLY B CA 1
ATOM 784 C C . GLY B 2 13 ? 23.609 5.860 72.224 1.00 12.78 13 GLY B C 1
ATOM 785 O O . GLY B 2 13 ? 23.198 4.982 72.988 1.00 11.80 13 GLY B O 1
ATOM 786 N N . LEU B 2 14 ? 22.821 6.826 71.763 1.00 10.63 14 LEU B N 1
ATOM 787 C CA . LEU B 2 14 ? 21.416 6.864 72.157 1.00 10.23 14 LEU B CA 1
ATOM 788 C C . LEU B 2 14 ? 20.706 5.584 71.761 1.00 13.38 14 LEU B C 1
ATOM 789 O O . LEU B 2 14 ? 20.959 5.056 70.678 1.00 11.34 14 LEU B O 1
ATOM 794 N N . GLN B 2 15 ? 19.805 5.097 72.617 1.00 10.85 15 GLN B N 1
ATOM 795 C CA . GLN B 2 15 ? 19.021 3.907 72.270 1.00 10.89 15 GLN B CA 1
ATOM 796 C C . GLN B 2 15 ? 17.942 4.280 71.247 1.00 14.10 15 GLN B C 1
ATOM 797 O O . GLN B 2 15 ? 17.607 5.463 71.066 1.00 14.20 15 GLN B O 1
ATOM 803 N N . ALA B 2 16 ? 17.401 3.269 70.571 1.00 13.98 16 ALA B N 1
ATOM 804 C CA . ALA B 2 16 ? 16.415 3.500 69.526 1.00 15.04 16 ALA B CA 1
ATOM 805 C C . ALA B 2 16 ? 15.183 4.299 69.916 1.00 12.68 16 ALA B C 1
ATOM 806 O O . ALA B 2 16 ? 14.813 5.249 69.214 1.00 14.90 16 ALA B O 1
ATOM 808 N N A ARG B 2 17 ? 14.544 3.926 71.022 0.50 13.94 17 ARG B N 1
ATOM 809 N N B ARG B 2 17 ? 14.537 3.921 71.017 0.50 15.89 17 ARG B N 1
ATOM 810 C CA A ARG B 2 17 ? 13.335 4.632 71.447 0.50 17.00 17 ARG B CA 1
ATOM 811 C CA B ARG B 2 17 ? 13.328 4.619 71.460 0.50 17.94 17 ARG B CA 1
ATOM 812 C C A ARG B 2 17 ? 13.573 6.129 71.699 0.50 15.67 17 ARG B C 1
ATOM 813 C C B ARG B 2 17 ? 13.569 6.105 71.711 0.50 17.09 17 ARG B C 1
ATOM 814 O O A ARG B 2 17 ? 12.850 6.967 71.152 0.50 15.37 17 ARG B O 1
ATOM 815 O O B ARG B 2 17 ? 12.861 6.963 71.175 0.50 16.08 17 ARG B O 1
ATOM 830 N N . PRO B 2 18 ? 14.588 6.475 72.521 1.00 15.55 18 PRO B N 1
ATOM 831 C CA . PRO B 2 18 ? 14.818 7.917 72.750 1.00 17.94 18 PRO B CA 1
ATOM 832 C C . PRO B 2 18 ? 15.255 8.681 71.494 1.00 17.33 18 PRO B C 1
ATOM 833 O O . PRO B 2 18 ? 14.931 9.866 71.343 1.00 13.26 18 PRO B O 1
ATOM 837 N N . ALA B 2 19 ? 15.953 8.009 70.583 1.00 11.70 19 ALA B N 1
ATOM 838 C CA . ALA B 2 19 ? 16.354 8.651 69.322 1.00 12.75 19 ALA B CA 1
ATOM 839 C C . ALA B 2 19 ? 15.090 8.882 68.465 1.00 11.88 19 ALA B C 1
ATOM 840 O O . ALA B 2 19 ? 14.952 9.921 67.846 1.00 11.03 19 ALA B O 1
ATOM 842 N N . ALA B 2 20 ? 14.182 7.904 68.420 1.00 12.05 20 ALA B N 1
ATOM 843 C CA . ALA B 2 20 ? 12.956 8.042 67.617 1.00 10.44 20 ALA B CA 1
ATOM 844 C C . ALA B 2 20 ? 12.079 9.186 68.101 1.00 14.59 20 ALA B C 1
ATOM 845 O O . ALA B 2 20 ? 11.522 9.947 67.280 1.00 15.62 20 ALA B O 1
ATOM 847 N N . LEU B 2 21 ? 11.988 9.353 69.423 1.00 11.72 21 LEU B N 1
ATOM 848 C CA . LEU B 2 21 ? 11.195 10.456 69.969 1.00 13.79 21 LEU B CA 1
ATOM 849 C C . LEU B 2 21 ? 11.882 11.809 69.708 1.00 20.54 21 LEU B C 1
ATOM 850 O O . LEU B 2 21 ? 11.211 12.815 69.507 1.00 15.72 21 LEU B O 1
ATOM 855 N N . PHE B 2 22 ? 13.214 11.826 69.735 1.00 13.91 22 PHE B N 1
ATOM 856 C CA . PHE B 2 22 ? 13.996 13.048 69.464 1.00 14.23 22 PHE B CA 1
ATOM 857 C C . PHE B 2 22 ? 13.654 13.498 68.035 1.00 14.20 22 PHE B C 1
ATOM 858 O O . PHE B 2 22 ? 13.336 14.665 67.771 1.00 14.19 22 PHE B O 1
ATOM 866 N N . VAL B 2 23 ? 13.731 12.553 67.108 1.00 12.18 23 VAL B N 1
ATOM 867 C CA . VAL B 2 23 ? 13.451 12.834 65.697 1.00 13.91 23 VAL B CA 1
ATOM 868 C C . VAL B 2 23 ? 12.016 13.294 65.471 1.00 15.65 23 VAL B C 1
ATOM 869 O O . VAL B 2 23 ? 11.761 14.207 64.660 1.00 16.75 23 VAL B O 1
ATOM 873 N N . GLN B 2 24 ? 11.074 12.696 66.200 1.00 13.58 24 GLN B N 1
ATOM 874 C CA . GLN B 2 24 ? 9.671 13.090 66.051 1.00 13.71 24 GLN B CA 1
ATOM 875 C C . GLN B 2 24 ? 9.529 14.580 66.392 1.00 18.72 24 GLN B C 1
ATOM 876 O O . GLN B 2 24 ? 8.803 15.326 65.705 1.00 19.22 24 GLN B O 1
ATOM 882 N N A GLU B 2 25 ? 10.223 15.014 67.439 0.50 14.93 25 GLU B N 1
ATOM 883 N N B GLU B 2 25 ? 10.219 15.024 67.439 0.50 16.40 25 GLU B N 1
ATOM 884 C CA A GLU B 2 25 ? 10.175 16.415 67.844 0.50 15.79 25 GLU B CA 1
ATOM 885 C CA B GLU B 2 25 ? 10.150 16.435 67.809 0.50 17.38 25 GLU B CA 1
ATOM 886 C C A GLU B 2 25 ? 10.938 17.328 66.884 0.50 13.53 25 GLU B C 1
ATOM 887 C C B GLU B 2 25 ? 10.924 17.323 66.840 0.50 15.69 25 GLU B C 1
ATOM 888 O O A GLU B 2 25 ? 10.426 18.370 66.459 0.50 15.63 25 GLU B O 1
ATOM 889 O O B GLU B 2 25 ? 10.415 18.351 66.380 0.50 16.55 25 GLU B O 1
ATOM 900 N N . ALA B 2 26 ? 12.151 16.919 66.520 1.00 12.47 26 ALA B N 1
ATOM 901 C CA . ALA B 2 26 ? 13.005 17.706 65.623 1.00 10.34 26 ALA B CA 1
ATOM 902 C C . ALA B 2 26 ? 12.418 17.943 64.242 1.00 12.98 26 ALA B C 1
ATOM 903 O O . ALA B 2 26 ? 12.556 19.034 63.687 1.00 12.45 26 ALA B O 1
ATOM 905 N N . ASN B 2 27 ? 11.754 16.929 63.692 1.00 13.15 27 ASN B N 1
ATOM 906 C CA . ASN B 2 27 ? 11.178 17.035 62.347 1.00 13.54 27 ASN B CA 1
ATOM 907 C C . ASN B 2 27 ? 10.144 18.132 62.203 1.00 17.99 27 ASN B C 1
ATOM 908 O O . ASN B 2 27 ? 9.839 18.569 61.083 1.00 19.05 27 ASN B O 1
ATOM 913 N N . ARG B 2 28 ? 9.583 18.567 63.322 1.00 14.19 28 ARG B N 1
ATOM 914 C CA . ARG B 2 28 ? 8.575 19.631 63.286 1.00 16.16 28 ARG B CA 1
ATOM 915 C C . ARG B 2 28 ? 9.124 21.001 62.878 1.00 21.82 28 ARG B C 1
ATOM 916 O O . ARG B 2 28 ? 8.374 21.849 62.394 1.00 20.47 28 ARG B O 1
ATOM 924 N N . PHE B 2 29 ? 10.432 21.186 63.012 1.00 16.15 29 PHE B N 1
ATOM 925 C CA . PHE B 2 29 ? 11.088 22.474 62.724 1.00 15.15 29 PHE B CA 1
ATOM 926 C C . PHE B 2 29 ? 11.717 22.584 61.343 1.00 15.06 29 PHE B C 1
ATOM 927 O O . PHE B 2 29 ? 12.193 21.589 60.803 1.00 12.30 29 PHE B O 1
ATOM 935 N N . THR B 2 30 ? 11.735 23.790 60.767 1.00 11.53 30 THR B N 1
ATOM 936 C CA . THR B 2 30 ? 12.348 23.955 59.450 1.00 11.02 30 THR B CA 1
ATOM 937 C C . THR B 2 30 ? 13.869 24.073 59.556 1.00 13.37 30 THR B C 1
ATOM 938 O O . THR B 2 30 ? 14.590 23.842 58.585 1.00 13.50 30 THR B O 1
ATOM 942 N N . SER B 2 31 ? 14.351 24.463 60.727 1.00 12.02 31 SER B N 1
ATOM 943 C CA . SER B 2 31 ? 15.789 24.596 60.941 1.00 9.60 31 SER B CA 1
ATOM 944 C C . SER B 2 31 ? 16.516 23.263 60.802 1.00 11.98 31 SER B C 1
ATOM 945 O O . SER B 2 31 ? 15.927 22.203 61.002 1.00 12.47 31 SER B O 1
ATOM 948 N N . ASP B 2 32 ? 17.791 23.335 60.429 1.00 10.44 32 ASP B N 1
ATOM 949 C CA . ASP B 2 32 ? 18.631 22.136 60.389 1.00 10.55 32 ASP B CA 1
ATOM 950 C C . ASP B 2 32 ? 18.981 22.021 61.869 1.00 14.50 32 ASP B C 1
ATOM 951 O O . ASP B 2 32 ? 19.221 23.042 62.517 1.00 16.19 32 ASP B O 1
ATOM 956 N N . VAL B 2 33 ? 19.026 20.804 62.401 1.00 10.27 33 VAL B N 1
ATOM 957 C CA . VAL B 2 33 ? 19.357 20.608 63.810 1.00 10.41 33 VAL B CA 1
ATOM 958 C C . VAL B 2 33 ? 20.385 19.489 63.860 1.00 11.94 33 VAL B C 1
ATOM 959 O O . VAL B 2 33 ? 20.214 18.462 63.210 1.00 11.70 33 VAL B O 1
ATOM 963 N N . PHE B 2 34 ? 21.442 19.703 64.636 1.00 9.67 34 PHE B N 1
ATOM 964 C CA . PHE B 2 34 ? 22.518 18.712 64.764 1.00 11.56 34 PHE B CA 1
ATOM 965 C C . PHE B 2 34 ? 22.939 18.535 66.211 1.00 14.90 34 PHE B C 1
ATOM 966 O O . PHE B 2 34 ? 22.686 19.398 67.039 1.00 12.07 34 PHE B O 1
ATOM 974 N N . LEU B 2 35 ? 23.558 17.388 66.501 1.00 10.62 35 LEU B N 1
ATOM 975 C CA . LEU B 2 35 ? 24.177 17.125 67.805 1.00 11.97 35 LEU B CA 1
ATOM 976 C C . LEU B 2 35 ? 25.642 16.996 67.421 1.00 14.36 35 LEU B C 1
ATOM 977 O O . LEU B 2 35 ? 25.962 16.355 66.410 1.00 13.87 35 LEU B O 1
ATOM 982 N N . GLU B 2 36 ? 26.536 17.555 68.238 1.00 11.75 36 GLU B N 1
ATOM 983 C CA . GLU B 2 36 ? 27.952 17.527 67.926 1.00 10.38 36 GLU B CA 1
ATOM 984 C C . GLU B 2 36 ? 28.777 17.215 69.167 1.00 16.00 36 GLU B C 1
ATOM 985 O O . GLU B 2 36 ? 28.458 17.664 70.273 1.00 14.64 36 GLU B O 1
ATOM 991 N N . LYS B 2 37 ? 29.802 16.386 68.990 1.00 13.08 37 LYS B N 1
ATOM 992 C CA . LYS B 2 37 ? 30.681 16.050 70.102 1.00 11.55 37 LYS B CA 1
ATOM 993 C C . LYS B 2 37 ? 32.024 15.646 69.542 1.00 17.43 37 LYS B C 1
ATOM 994 O O . LYS B 2 37 ? 32.095 14.824 68.635 1.00 14.56 37 LYS B O 1
ATOM 1000 N N . ASP B 2 38 ? 33.085 16.266 70.054 1.00 18.36 38 ASP B N 1
ATOM 1001 C CA . ASP B 2 38 ? 34.440 15.939 69.634 1.00 22.10 38 ASP B CA 1
ATOM 1002 C C . ASP B 2 38 ? 34.701 15.979 68.134 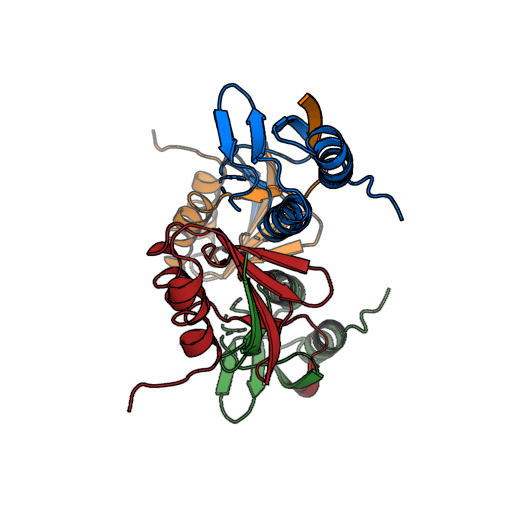1.00 23.93 38 ASP B C 1
ATOM 1003 O O . ASP B 2 38 ? 35.353 15.093 67.587 1.00 25.68 38 ASP B O 1
ATOM 1008 N N . GLY B 2 39 ? 34.152 16.988 67.469 1.00 21.53 39 GLY B N 1
ATOM 1009 C CA . GLY B 2 39 ? 34.364 17.131 66.044 1.00 28.46 39 GLY B CA 1
ATOM 1010 C C . GLY B 2 39 ? 33.490 16.278 65.146 1.00 27.04 39 GLY B C 1
ATOM 1011 O O . GLY B 2 39 ? 33.678 16.289 63.925 1.00 29.55 39 GLY B O 1
ATOM 1012 N N . LYS B 2 40 ? 32.567 15.514 65.727 1.00 14.40 40 LYS B N 1
ATOM 1013 C CA . LYS B 2 40 ? 31.666 14.684 64.913 1.00 11.30 40 LYS B CA 1
ATOM 1014 C C . LYS B 2 40 ? 30.290 15.326 64.992 1.00 14.42 40 LYS B C 1
ATOM 1015 O O . LYS B 2 40 ? 29.847 15.696 66.077 1.00 16.00 40 LYS B O 1
ATOM 1021 N N . LYS B 2 41 ? 29.613 15.442 63.851 1.00 11.78 41 LYS B N 1
ATOM 1022 C CA . LYS B 2 41 ? 28.316 16.098 63.800 1.00 11.37 41 LYS B CA 1
ATOM 1023 C C . LYS B 2 41 ? 27.265 15.201 63.146 1.00 10.52 41 LYS B C 1
ATOM 1024 O O . LYS B 2 41 ? 27.484 14.689 62.045 1.00 14.47 41 LYS B O 1
ATOM 1030 N N . VAL B 2 42 ? 26.134 15.017 63.822 1.00 9.84 42 VAL B N 1
ATOM 1031 C CA . VAL B 2 42 ? 25.060 14.176 63.292 1.00 9.93 42 VAL B CA 1
ATOM 1032 C C . VAL B 2 42 ? 23.746 14.945 63.177 1.00 12.43 42 VAL B C 1
ATOM 1033 O O . VAL B 2 42 ? 23.476 15.872 63.949 1.00 12.46 42 VAL B O 1
ATOM 1037 N N . ASN B 2 43 ? 22.911 14.508 62.239 1.00 11.32 43 ASN B N 1
ATOM 1038 C CA . ASN B 2 43 ? 21.633 15.153 61.978 1.00 11.30 43 ASN B CA 1
ATOM 1039 C C . ASN B 2 43 ? 20.609 14.698 63.000 1.00 15.18 43 ASN B C 1
ATOM 1040 O O . ASN B 2 43 ? 20.306 13.502 63.080 1.00 11.60 43 ASN B O 1
ATOM 1045 N N . ALA B 2 44 ? 20.029 15.650 63.729 1.00 13.61 44 ALA B N 1
ATOM 1046 C CA . ALA B 2 44 ? 19.044 15.319 64.770 1.00 13.01 44 ALA B CA 1
ATOM 1047 C C . ALA B 2 44 ? 17.668 14.926 64.246 1.00 13.18 44 ALA B C 1
ATOM 1048 O O . ALA B 2 44 ? 16.783 14.591 65.026 1.00 13.19 44 ALA B O 1
ATOM 1050 N N . LYS B 2 45 ? 17.458 15.051 62.935 1.00 10.62 45 LYS B N 1
ATOM 1051 C CA . LYS B 2 45 ? 16.203 14.622 62.323 1.00 10.21 45 LYS B CA 1
ATOM 1052 C C . LYS B 2 45 ? 16.363 13.220 61.729 1.00 15.97 45 LYS B C 1
ATOM 1053 O O . LYS B 2 45 ? 15.482 12.743 60.996 1.00 13.86 45 LYS B O 1
ATOM 1059 N N . SER B 2 46 ? 17.462 12.550 62.083 1.00 11.16 46 SER B N 1
ATOM 1060 C CA . SER B 2 46 ? 17.754 11.197 61.572 1.00 9.74 46 SER B CA 1
ATOM 1061 C C . SER B 2 46 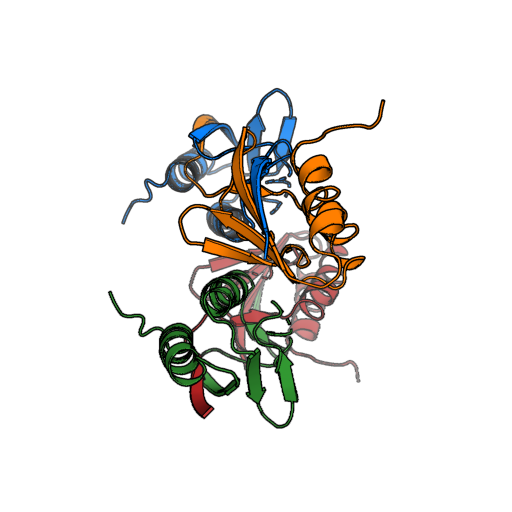? 17.901 10.238 62.731 1.00 10.05 46 SER B C 1
ATOM 1062 O O . SER B 2 46 ? 18.729 10.459 63.591 1.00 12.27 46 SER B O 1
ATOM 1065 N N . ILE B 2 47 ? 17.106 9.176 62.762 1.00 11.49 47 ILE B N 1
ATOM 1066 C CA . ILE B 2 47 ? 17.235 8.217 63.860 1.00 11.38 47 ILE B CA 1
ATOM 1067 C C . ILE B 2 47 ? 18.613 7.555 63.789 1.00 10.45 47 ILE B C 1
ATOM 1068 O O . ILE B 2 47 ? 19.363 7.583 64.761 1.00 10.86 47 ILE B O 1
ATOM 1081 N N . GLY B 2 49 ? 21.212 8.620 62.278 1.00 12.81 49 GLY B N 1
ATOM 1082 C CA . GLY B 2 49 ? 22.251 9.650 62.429 1.00 12.43 49 GLY B CA 1
ATOM 1083 C C . GLY B 2 49 ? 22.494 9.952 63.907 1.00 12.41 49 GLY B C 1
ATOM 1084 O O . GLY B 2 49 ? 23.624 9.919 64.395 1.00 10.88 49 GLY B O 1
ATOM 1085 N N . LEU B 2 50 ? 21.417 10.207 64.643 1.00 10.74 50 LEU B N 1
ATOM 1086 C CA . LEU B 2 50 ? 21.546 10.484 66.065 1.00 9.56 50 LEU B CA 1
ATOM 1087 C C . LEU B 2 50 ? 22.243 9.329 66.775 1.00 9.65 50 LEU B C 1
ATOM 1088 O O . LEU B 2 50 ? 23.135 9.553 67.587 1.00 11.97 50 LEU B O 1
ATOM 1101 N N . SER B 2 52 ? 24.387 7.335 65.702 1.00 9.56 52 SER B N 1
ATOM 1102 C CA . SER B 2 52 ? 25.783 7.139 65.272 1.00 10.48 52 SER B CA 1
ATOM 1103 C C . SER B 2 52 ? 26.825 7.942 66.044 1.00 13.78 52 SER B C 1
ATOM 1104 O O . SER B 2 52 ? 28.029 7.737 65.858 1.00 11.77 52 SER B O 1
ATOM 1107 N N . LEU B 2 53 ? 26.375 8.868 66.885 1.00 9.79 53 LEU B N 1
ATOM 1108 C CA . LEU B 2 53 ? 27.295 9.688 67.680 1.00 10.39 53 LEU B CA 1
ATOM 1109 C C . LEU B 2 53 ? 27.648 8.906 68.944 1.00 13.91 53 LEU B C 1
ATOM 1110 O O . LEU B 2 53 ? 26.772 8.322 69.592 1.00 13.20 53 LEU B O 1
ATOM 1115 N N . ALA B 2 54 ? 28.927 8.906 69.305 1.00 12.72 54 ALA B N 1
ATOM 1116 C CA . ALA B 2 54 ? 29.352 8.185 70.498 1.00 12.34 54 ALA B CA 1
ATOM 1117 C C . ALA B 2 54 ? 29.016 9.044 71.703 1.00 13.06 54 ALA B C 1
ATOM 1118 O O . ALA B 2 54 ? 29.601 10.122 71.902 1.00 14.00 54 ALA B O 1
ATOM 1120 N N . VAL B 2 55 ? 28.056 8.579 72.488 1.00 12.65 55 VAL B N 1
ATOM 1121 C CA . VAL B 2 55 ? 27.657 9.299 73.690 1.00 14.24 55 VAL B CA 1
ATOM 1122 C C . VAL B 2 55 ? 27.269 8.337 74.807 1.00 13.83 55 VAL B C 1
ATOM 1123 O O . VAL B 2 55 ? 26.901 7.183 74.557 1.00 12.02 55 VAL B O 1
ATOM 1127 N N . SER B 2 56 ? 27.345 8.834 76.038 1.00 13.26 56 SER B N 1
ATOM 1128 C CA . SER B 2 56 ? 26.958 8.072 77.224 1.00 12.98 56 SER B CA 1
ATOM 1129 C C . SER B 2 56 ? 25.992 8.936 78.032 1.00 12.55 56 SER B C 1
ATOM 1130 O O . SER B 2 56 ? 26.038 10.169 77.933 1.00 16.49 56 SER B O 1
ATOM 1133 N N . THR B 2 57 ? 25.126 8.319 78.834 1.00 13.75 57 THR B N 1
ATOM 1134 C CA . THR B 2 57 ? 24.217 9.135 79.648 1.00 16.05 57 THR B CA 1
ATOM 1135 C C . THR B 2 57 ? 25.115 9.972 80.566 1.00 19.16 57 THR B C 1
ATOM 1136 O O . THR B 2 57 ? 26.098 9.471 81.123 1.00 17.51 57 THR B O 1
ATOM 1140 N N . GLY B 2 58 ? 24.858 11.276 80.617 1.00 15.59 58 GLY B N 1
ATOM 1141 C CA . GLY B 2 58 ? 25.668 12.156 81.437 1.00 16.74 58 GLY B CA 1
ATOM 1142 C C . GLY B 2 58 ? 26.694 12.958 80.666 1.00 18.71 58 GLY B C 1
ATOM 1143 O O . GLY B 2 58 ? 27.230 13.926 81.189 1.00 23.76 58 GLY B O 1
ATOM 1144 N N . THR B 2 59 ? 26.973 12.563 79.427 1.00 14.84 59 THR B N 1
ATOM 1145 C CA . THR B 2 59 ? 27.944 13.245 78.572 1.00 16.52 59 THR B CA 1
ATOM 1146 C C . THR B 2 59 ? 27.411 14.625 78.148 1.00 15.32 59 THR B C 1
ATOM 1147 O O . THR B 2 59 ? 26.208 14.807 77.959 1.00 16.74 59 THR B O 1
ATOM 1151 N N . GLU B 2 60 ? 28.309 15.587 78.007 1.00 13.34 60 GLU B N 1
ATOM 1152 C CA . GLU B 2 60 ? 27.903 16.910 77.533 1.00 12.71 60 GLU B CA 1
ATOM 1153 C C . GLU B 2 60 ? 28.108 16.939 76.009 1.00 13.45 60 GLU B C 1
ATOM 1154 O O . GLU B 2 60 ? 29.158 16.533 75.514 1.00 18.38 60 GLU B O 1
ATOM 1160 N N . VAL B 2 61 ? 27.123 17.435 75.261 1.00 13.79 61 VAL B N 1
ATOM 1161 C CA . VAL B 2 61 ? 27.269 17.539 73.809 1.00 11.99 61 VAL B CA 1
ATOM 1162 C C . VAL B 2 61 ? 26.783 18.939 73.394 1.00 12.70 61 VAL B C 1
ATOM 1163 O O . VAL B 2 61 ? 26.205 19.648 74.203 1.00 14.79 61 VAL B O 1
ATOM 1167 N N . THR B 2 62 ? 26.998 19.310 72.137 1.00 11.63 62 THR B N 1
ATOM 1168 C CA . THR B 2 62 ? 26.555 20.623 71.654 1.00 11.89 62 THR B CA 1
ATOM 1169 C C . THR B 2 62 ? 25.370 20.438 70.725 1.00 13.61 62 THR B C 1
ATOM 1170 O O . THR B 2 62 ? 25.427 19.641 69.790 1.00 13.58 62 THR B O 1
ATOM 1174 N N . LEU B 2 63 ? 24.267 21.100 71.048 1.00 11.72 63 LEU B N 1
ATOM 1175 C CA . LEU B 2 63 ? 23.060 21.028 70.222 1.00 13.58 63 LEU B CA 1
ATOM 1176 C C . LEU B 2 63 ? 23.137 22.272 69.354 1.00 15.46 63 LEU B C 1
ATOM 1177 O O . LEU B 2 63 ? 23.374 23.364 69.864 1.00 13.64 63 LEU B O 1
ATOM 1182 N N . ILE B 2 64 ? 22.888 22.114 68.057 1.00 9.58 64 ILE B N 1
ATOM 1183 C CA . ILE B 2 64 ? 23.008 23.233 67.113 1.00 8.89 64 ILE B CA 1
ATOM 1184 C C . ILE B 2 64 ? 21.726 23.338 66.281 1.00 11.91 64 ILE B C 1
ATOM 1185 O O . ILE B 2 64 ? 21.195 22.312 65.836 1.00 15.11 64 ILE B O 1
ATOM 1190 N N . ALA B 2 65 ? 21.224 24.556 66.080 1.00 10.48 65 ALA B N 1
ATOM 1191 C CA . ALA B 2 65 ? 20.037 24.724 65.223 1.00 12.51 65 ALA B CA 1
ATOM 1192 C C . ALA B 2 65 ? 20.295 25.934 64.319 1.00 14.02 65 ALA B C 1
ATOM 1193 O O . ALA B 2 65 ? 20.852 26.931 64.781 1.00 14.52 65 ALA B O 1
ATOM 1195 N N . GLN B 2 66 ? 19.903 25.843 63.046 1.00 10.86 66 GLN B N 1
ATOM 1196 C CA . GLN B 2 66 ? 20.108 26.953 62.103 1.00 10.33 66 GLN B CA 1
ATOM 1197 C C . GLN B 2 66 ? 18.889 27.042 61.198 1.00 13.41 66 GLN B C 1
ATOM 1198 O O . GLN B 2 66 ? 18.603 26.116 60.455 1.00 13.19 66 GLN B O 1
ATOM 1204 N N . GLY B 2 67 ? 18.197 28.176 61.240 1.00 12.74 67 GLY B N 1
ATOM 1205 C CA . GLY B 2 67 ? 17.019 28.321 60.408 1.00 13.27 67 GLY B CA 1
ATOM 1206 C C . GLY B 2 67 ? 16.050 29.331 60.991 1.00 18.23 67 GLY B C 1
ATOM 1207 O O . GLY B 2 67 ? 16.308 29.934 62.043 1.00 13.15 67 GLY B O 1
ATOM 1208 N N . GLU B 2 68 ? 14.919 29.497 60.314 1.00 17.38 68 GLU B N 1
ATOM 1209 C CA . GLU B 2 68 ? 13.917 30.473 60.728 1.00 14.84 68 GLU B CA 1
ATOM 1210 C C . GLU B 2 68 ? 13.363 30.261 62.136 1.00 14.31 68 GLU B C 1
ATOM 1211 O O . GLU B 2 68 ? 13.088 31.230 62.839 1.00 14.61 68 GLU B O 1
ATOM 1217 N N . ASP B 2 69 ? 13.187 29.010 62.537 1.00 10.16 69 ASP B N 1
ATOM 1218 C CA . ASP B 2 69 ? 12.661 28.700 63.871 1.00 11.14 69 ASP B CA 1
ATOM 1219 C C . ASP B 2 69 ? 13.734 28.103 64.795 1.00 12.24 69 ASP B C 1
ATOM 1220 O O . ASP B 2 69 ? 13.408 27.379 65.735 1.00 12.74 69 ASP B O 1
ATOM 1225 N N . GLU B 2 70 ? 14.992 28.483 64.575 1.00 12.60 70 GLU B N 1
ATOM 1226 C CA . GLU B 2 70 ? 16.093 27.922 65.352 1.00 13.23 70 GLU B CA 1
ATOM 1227 C C . GLU B 2 70 ? 15.996 28.101 66.873 1.00 12.20 70 GLU B C 1
ATOM 1228 O O . GLU B 2 70 ? 16.407 27.207 67.635 1.00 11.36 70 GLU B O 1
ATOM 1234 N N . GLN B 2 71 ? 15.483 29.246 67.325 1.00 12.66 71 GLN B N 1
ATOM 1235 C CA . GLN B 2 71 ? 15.379 29.452 68.776 1.00 13.44 71 GLN B CA 1
ATOM 1236 C C . GLN B 2 71 ? 14.393 28.487 69.427 1.00 13.51 71 GLN B C 1
ATOM 1237 O O . GLN B 2 71 ? 14.712 27.839 70.437 1.00 13.25 71 GLN B O 1
ATOM 1243 N N . GLU B 2 72 ? 13.205 28.365 68.845 1.00 13.62 72 GLU B N 1
ATOM 1244 C CA . GLU B 2 72 ? 12.221 27.440 69.402 1.00 16.14 72 GLU B CA 1
ATOM 1245 C C . GLU B 2 72 ? 12.733 25.990 69.280 1.00 13.77 72 GLU B C 1
ATOM 1246 O O . GLU B 2 72 ? 12.533 25.179 70.200 1.00 12.29 72 GLU B O 1
ATOM 1252 N N . ALA B 2 73 ? 13.426 25.677 68.183 1.00 12.64 73 ALA B N 1
ATOM 1253 C CA . ALA B 2 73 ? 13.968 24.324 67.986 1.00 13.63 73 ALA B CA 1
ATOM 1254 C C . ALA B 2 73 ? 14.991 24.025 69.085 1.00 12.33 73 ALA B C 1
ATOM 1255 O O . ALA B 2 73 ? 14.937 22.977 69.735 1.00 13.72 73 ALA B O 1
ATOM 1257 N N . LEU B 2 74 ? 15.903 24.964 69.318 1.00 10.16 74 LEU B N 1
ATOM 1258 C CA . LEU B 2 74 ? 16.923 24.765 70.353 1.00 13.09 74 LEU B CA 1
ATOM 1259 C C . LEU B 2 74 ? 16.272 24.562 71.726 1.00 19.05 74 LEU B C 1
ATOM 1260 O O . LEU B 2 74 ? 16.633 23.646 72.469 1.00 15.85 74 LEU B O 1
ATOM 1265 N N . GLU B 2 75 ? 15.296 25.404 72.055 1.00 11.82 75 GLU B N 1
ATOM 1266 C CA . GLU B 2 75 ? 14.623 25.307 73.354 1.00 9.56 75 GLU B CA 1
ATOM 1267 C C . GLU B 2 75 ? 13.884 23.975 73.583 1.00 12.73 75 GLU B C 1
ATOM 1268 O O . GLU B 2 75 ? 14.019 23.348 74.635 1.00 13.42 75 GLU B O 1
ATOM 1274 N N A LYS B 2 76 ? 13.150 23.535 72.572 0.50 13.04 76 LYS B N 1
ATOM 1275 N N B LYS B 2 76 ? 13.141 23.530 72.581 0.50 13.75 76 LYS B N 1
ATOM 1276 C CA A LYS B 2 76 ? 12.389 22.289 72.665 0.50 11.96 76 LYS B CA 1
ATOM 1277 C CA B LYS B 2 76 ? 12.389 22.281 72.710 0.50 14.42 76 LYS B CA 1
ATOM 1278 C C A LYS B 2 76 ? 13.307 21.072 72.782 0.50 12.54 76 LYS B C 1
ATOM 1279 C C B LYS B 2 76 ? 13.282 21.041 72.753 0.50 14.18 76 LYS B C 1
ATOM 1280 O O A LYS B 2 76 ? 13.137 20.224 73.660 0.50 14.33 76 LYS B O 1
ATOM 1281 O O B LYS B 2 76 ? 13.050 20.123 73.542 0.50 14.30 76 LYS B O 1
ATOM 1292 N N . LEU B 2 77 ? 14.311 21.027 71.918 1.00 12.51 77 LEU B N 1
ATOM 1293 C CA . LEU B 2 77 ? 15.214 19.885 71.873 1.00 13.41 77 LEU B CA 1
ATOM 1294 C C . LEU B 2 77 ? 16.194 19.832 73.040 1.00 14.96 77 LEU B C 1
ATOM 1295 O O . LEU B 2 77 ? 16.588 18.753 73.472 1.00 15.14 77 LEU B O 1
ATOM 1300 N N . ALA B 2 78 ? 16.591 20.993 73.550 1.00 11.93 78 ALA B N 1
ATOM 1301 C CA . ALA B 2 78 ? 17.487 21.014 74.703 1.00 12.74 78 ALA B CA 1
ATOM 1302 C C . ALA B 2 78 ? 16.725 20.431 75.901 1.00 17.28 78 ALA B C 1
ATOM 1303 O O . ALA B 2 78 ? 17.272 19.633 76.672 1.00 13.85 78 ALA B O 1
ATOM 1305 N N . ALA B 2 79 ? 15.441 20.780 76.030 1.00 12.69 79 ALA B N 1
ATOM 1306 C CA . ALA B 2 79 ? 14.636 20.252 77.134 1.00 13.23 79 ALA B CA 1
ATOM 1307 C C . ALA B 2 79 ? 14.494 18.738 76.973 1.00 19.54 79 ALA B C 1
ATOM 1308 O O . ALA B 2 79 ? 14.608 17.986 77.946 1.00 19.37 79 ALA B O 1
ATOM 1310 N N . TYR B 2 80 ? 14.262 18.293 75.741 1.00 15.21 80 TYR B N 1
ATOM 1311 C CA . TYR B 2 80 ? 14.104 16.858 75.483 1.00 13.96 80 TYR B CA 1
ATOM 1312 C C . TYR B 2 80 ? 15.346 16.049 75.853 1.00 16.45 80 TYR B C 1
ATOM 1313 O O . TYR B 2 80 ? 15.241 15.040 76.568 1.00 14.95 80 TYR B O 1
ATOM 1322 N N . VAL B 2 81 ? 16.496 16.484 75.330 1.00 14.36 81 VAL B N 1
ATOM 1323 C CA . VAL B 2 81 ? 17.772 15.806 75.520 1.00 12.44 81 VAL B CA 1
ATOM 1324 C C . VAL B 2 81 ? 18.143 15.690 76.975 1.00 16.97 81 VAL B C 1
ATOM 1325 O O . VAL B 2 81 ? 18.726 14.680 77.400 1.00 12.99 81 VAL B O 1
ATOM 1329 N N . GLN B 2 82 ? 17.792 16.728 77.733 1.00 13.12 82 GLN B N 1
ATOM 1330 C CA . GLN B 2 82 ? 18.114 16.810 79.152 1.00 17.63 82 GLN B CA 1
ATOM 1331 C C . GLN B 2 82 ? 17.032 16.276 80.093 1.00 17.12 82 GLN B C 1
ATOM 1332 O O . GLN B 2 82 ? 17.172 16.375 81.317 1.00 20.43 82 GLN B O 1
ATOM 1338 N N . GLU B 2 83 ? 15.997 15.656 79.526 1.00 17.09 83 GLU B N 1
ATOM 1339 C CA . GLU B 2 83 ? 14.886 15.106 80.303 1.00 23.03 83 GLU B CA 1
ATOM 1340 C C . GLU B 2 83 ? 14.261 16.101 81.271 1.00 29.93 83 GLU B C 1
ATOM 1341 O O . GLU B 2 83 ? 13.876 15.763 82.406 1.00 19.66 83 GLU B O 1
ATOM 1347 N N . GLU B 2 84 ? 14.128 17.331 80.791 1.00 20.48 84 GLU B N 1
ATOM 1348 C CA . GLU B 2 84 ? 13.528 18.395 81.577 1.00 21.81 84 GLU B CA 1
ATOM 1349 C C . GLU B 2 84 ? 12.033 18.382 81.308 1.00 27.56 84 GLU B C 1
ATOM 1350 O O . GLU B 2 84 ? 11.592 18.112 80.184 1.00 26.66 84 GLU B O 1
ATOM 1356 N N . VAL B 2 85 ? 11.257 18.648 82.355 1.00 26.61 85 VAL B N 1
ATOM 1357 C CA . VAL B 2 85 ? 9.805 18.618 82.256 1.00 30.77 85 VAL B CA 1
ATOM 1358 C C . VAL B 2 85 ? 9.179 19.950 82.654 1.00 24.64 85 VAL B C 1
ATOM 1359 O O . VAL B 2 85 ? 9.757 20.719 83.430 1.00 30.16 85 VAL B O 1
ATOM 1363 N N . LEU B 2 86 ? 8.016 20.217 82.072 1.00 31.83 86 LEU B N 1
ATOM 1364 C CA . LEU B 2 86 ? 7.255 21.437 82.321 1.00 36.52 86 LEU B CA 1
ATOM 1365 C C . LEU B 2 86 ? 6.679 21.451 83.723 1.00 43.03 86 LEU B C 1
ATOM 1366 O O . LEU B 2 86 ? 6.216 20.419 84.211 1.00 47.51 86 LEU B O 1
ATOM 1371 N N . GLN B 2 87 ? 6.726 22.612 84.376 1.00 43.46 87 GLN B N 1
ATOM 1372 C CA . GLN B 2 87 ? 6.153 22.762 85.715 1.00 50.31 87 GLN B CA 1
ATOM 1373 C C . GLN B 2 87 ? 4.661 22.426 85.654 1.00 48.48 87 GLN B C 1
ATOM 1374 O O . GLN B 2 87 ? 4.017 22.787 84.640 1.00 49.73 87 GLN B O 1
ATOM 1381 N N . MET C 1 1 ? 22.370 -31.095 61.003 1.00 33.44 1 MET C N 1
ATOM 1382 C CA . MET C 1 1 ? 22.798 -29.806 60.396 1.00 33.60 1 MET C CA 1
ATOM 1383 C C . MET C 1 1 ? 22.867 -29.979 58.898 1.00 31.45 1 MET C C 1
ATOM 1384 O O . MET C 1 1 ? 23.237 -31.052 58.398 1.00 34.97 1 MET C O 1
ATOM 1389 N N . VAL C 1 2 ? 22.493 -28.934 58.175 1.00 14.57 2 VAL C N 1
ATOM 1390 C CA . VAL C 1 2 ? 22.538 -29.001 56.721 1.00 14.11 2 VAL C CA 1
ATOM 1391 C C . VAL C 1 2 ? 22.936 -27.664 56.157 1.00 16.91 2 VAL C C 1
ATOM 1392 O O . VAL C 1 2 ? 22.739 -26.622 56.789 1.00 13.26 2 VAL C O 1
ATOM 1396 N N . GLN C 1 3 ? 23.520 -27.690 54.967 1.00 13.23 3 GLN C N 1
ATOM 1397 C CA . GLN C 1 3 ? 23.924 -26.442 54.353 1.00 12.45 3 GLN C CA 1
ATOM 1398 C C . GLN C 1 3 ? 23.855 -26.524 52.865 1.00 20.52 3 GLN C C 1
ATOM 1399 O O . GLN C 1 3 ? 23.783 -27.629 52.278 1.00 15.90 3 GLN C O 1
ATOM 1405 N N . GLN C 1 4 ? 23.846 -25.350 52.245 1.00 15.39 4 GLN C N 1
ATOM 1406 C CA . GLN C 1 4 ? 23.777 -25.266 50.792 1.00 22.59 4 GLN C CA 1
ATOM 1407 C C . GLN C 1 4 ? 24.423 -23.964 50.338 1.00 22.04 4 GLN C C 1
ATOM 1408 O O . GLN C 1 4 ? 24.172 -22.916 50.939 1.00 16.67 4 GLN C O 1
ATOM 1414 N N . LYS C 1 5 ? 25.283 -24.031 49.317 1.00 16.82 5 LYS C N 1
ATOM 1415 C CA . LYS C 1 5 ? 25.880 -22.804 48.783 1.00 14.63 5 LYS C CA 1
ATOM 1416 C C . LYS C 1 5 ? 24.795 -22.166 47.917 1.00 17.83 5 LYS C C 1
ATOM 1417 O O . LYS C 1 5 ? 24.169 -22.847 47.094 1.00 20.14 5 LYS C O 1
ATOM 1423 N N . VAL C 1 6 ? 24.551 -20.869 48.094 1.00 15.31 6 VAL C N 1
ATOM 1424 C CA . VAL C 1 6 ? 23.519 -20.191 47.314 1.00 12.79 6 VAL C CA 1
ATOM 1425 C C . VAL C 1 6 ? 24.020 -18.856 46.779 1.00 13.58 6 VAL C C 1
ATOM 1426 O O . VAL C 1 6 ? 24.922 -18.266 47.351 1.00 14.22 6 VAL C O 1
ATOM 1430 N N . GLU C 1 7 ? 23.419 -18.394 45.688 1.00 14.11 7 GLU C N 1
ATOM 1431 C CA . GLU C 1 7 ? 23.778 -17.107 45.110 1.00 15.26 7 GLU C CA 1
ATOM 1432 C C . GLU C 1 7 ? 22.826 -16.018 45.615 1.00 16.56 7 GLU C C 1
ATOM 1433 O O . GLU C 1 7 ? 21.601 -16.122 45.496 1.00 15.86 7 GLU C O 1
ATOM 1439 N N . VAL C 1 8 ? 23.389 -14.962 46.188 1.00 15.39 8 VAL C N 1
ATOM 1440 C CA . VAL C 1 8 ? 22.558 -13.868 46.657 1.00 13.12 8 VAL C CA 1
ATOM 1441 C C . VAL C 1 8 ? 22.017 -13.080 45.467 1.00 16.47 8 VAL C C 1
ATOM 1442 O O . VAL C 1 8 ? 22.773 -12.422 44.756 1.00 20.61 8 VAL C O 1
ATOM 1446 N N A ARG C 1 9 ? 20.714 -13.169 45.220 0.50 13.16 9 ARG C N 1
ATOM 1447 N N B ARG C 1 9 ? 20.711 -13.170 45.236 0.50 15.49 9 ARG C N 1
ATOM 1448 C CA A ARG C 1 9 ? 20.133 -12.403 44.126 0.50 13.48 9 ARG C CA 1
ATOM 1449 C CA B ARG C 1 9 ? 20.095 -12.433 44.141 0.50 16.31 9 ARG C CA 1
ATOM 1450 C C A ARG C 1 9 ? 19.341 -11.222 44.666 0.50 16.34 9 ARG C C 1
ATOM 1451 C C B ARG C 1 9 ? 19.325 -11.237 44.669 0.50 16.76 9 ARG C C 1
ATOM 1452 O O A ARG C 1 9 ? 18.839 -10.386 43.902 0.50 17.32 9 ARG C O 1
ATOM 1453 O O B ARG C 1 9 ? 18.825 -10.404 43.900 0.50 17.46 9 ARG C O 1
ATOM 1468 N N . LEU C 1 10 ? 19.251 -11.146 45.993 1.00 13.45 10 LEU C N 1
ATOM 1469 C CA . LEU C 1 10 ? 18.548 -10.058 46.669 1.00 11.06 10 LEU C CA 1
ATOM 1470 C C . LEU C 1 10 ? 19.349 -8.779 46.475 1.00 12.55 10 LEU C C 1
ATOM 1471 O O . LEU C 1 10 ? 20.578 -8.819 46.281 1.00 14.51 10 LEU C O 1
ATOM 1476 N N . LYS C 1 11 ? 18.647 -7.660 46.606 1.00 12.70 11 LYS C N 1
ATOM 1477 C CA . LYS C 1 11 ? 19.241 -6.334 46.438 1.00 14.71 11 LYS C CA 1
ATOM 1478 C C . LYS C 1 11 ? 20.159 -5.960 47.605 1.00 12.97 11 LYS C C 1
ATOM 1479 O O . LYS C 1 11 ? 19.794 -6.127 48.771 1.00 11.67 11 LYS C O 1
ATOM 1485 N N . THR C 1 12 ? 21.325 -5.411 47.282 1.00 12.93 12 THR C N 1
ATOM 1486 C CA . THR C 1 12 ? 22.275 -5.003 48.306 1.00 9.57 12 THR C CA 1
ATOM 1487 C C . THR C 1 12 ? 22.519 -3.502 48.217 1.00 11.74 12 THR C C 1
ATOM 1488 O O . THR C 1 12 ? 22.190 -2.871 47.205 1.00 13.26 12 THR C O 1
ATOM 1492 N N . GLY C 1 13 ? 23.068 -2.940 49.288 1.00 10.53 13 GLY C N 1
ATOM 1493 C CA . GLY C 1 13 ? 23.368 -1.516 49.311 1.00 9.37 13 GLY C CA 1
ATOM 1494 C C . GLY C 1 13 ? 24.426 -1.254 50.365 1.00 13.68 13 GLY C C 1
ATOM 1495 O O . GLY C 1 13 ? 24.881 -2.184 51.026 1.00 10.67 13 GLY C O 1
ATOM 1496 N N . LEU C 1 14 ? 24.800 0.006 50.562 1.00 10.17 14 LEU C N 1
ATOM 1497 C CA . LEU C 1 14 ? 25.812 0.326 51.562 1.00 9.07 14 LEU C CA 1
ATOM 1498 C C . LEU C 1 14 ? 25.370 -0.154 52.957 1.00 10.94 14 LEU C C 1
ATOM 1499 O O . LEU C 1 14 ? 24.208 -0.032 53.296 1.00 11.63 14 LEU C O 1
ATOM 1504 N N . GLN C 1 15 ? 26.297 -0.689 53.760 1.00 10.47 15 GLN C N 1
ATOM 1505 C CA . GLN C 1 15 ? 25.926 -1.097 55.109 1.00 11.19 15 GLN C CA 1
ATOM 1506 C C . GLN C 1 15 ? 25.666 0.160 55.948 1.00 14.59 15 GLN C C 1
ATOM 1507 O O . GLN C 1 15 ? 26.129 1.260 55.610 1.00 10.00 15 GLN C O 1
ATOM 1513 N N . ALA C 1 16 ? 24.950 -0.005 57.055 1.00 12.69 16 ALA C N 1
ATOM 1514 C CA . ALA C 1 16 ? 24.580 1.137 57.896 1.00 13.07 16 ALA C CA 1
ATOM 1515 C C . ALA C 1 16 ? 25.723 1.945 58.467 1.00 10.88 16 ALA C C 1
ATOM 1516 O O . ALA C 1 16 ? 25.679 3.181 58.453 1.00 10.29 16 ALA C O 1
ATOM 1518 N N . ARG C 1 17 ? 26.758 1.275 58.970 1.00 9.95 17 ARG C N 1
ATOM 1519 C CA . ARG C 1 17 ? 27.840 2.036 59.574 1.00 10.35 17 ARG C CA 1
ATOM 1520 C C . ARG C 1 17 ? 28.601 2.884 58.567 1.00 12.63 17 ARG C C 1
ATOM 1521 O O . ARG C 1 17 ? 28.831 4.070 58.825 1.00 12.38 17 ARG C O 1
ATOM 1529 N N . PRO C 1 18 ? 29.006 2.309 57.418 1.00 11.45 18 PRO C N 1
ATOM 1530 C CA . PRO C 1 18 ? 29.724 3.203 56.493 1.00 12.16 18 PRO C CA 1
ATOM 1531 C C . PRO C 1 18 ? 28.822 4.312 55.927 1.00 12.38 18 PRO C C 1
ATOM 1532 O O . PRO C 1 18 ? 29.313 5.394 55.615 1.00 10.88 18 PRO C O 1
ATOM 1536 N N . ALA C 1 19 ? 27.514 4.065 55.834 1.00 10.19 19 ALA C N 1
ATOM 1537 C CA . ALA C 1 19 ? 26.589 5.109 55.353 1.00 9.73 19 ALA C CA 1
ATOM 1538 C C . ALA C 1 19 ? 26.525 6.217 56.428 1.00 11.69 19 ALA C C 1
ATOM 1539 O O . ALA C 1 19 ? 26.566 7.421 56.118 1.00 10.19 19 ALA C O 1
ATOM 1541 N N . ALA C 1 20 ? 26.408 5.817 57.695 1.00 9.34 20 ALA C N 1
ATOM 1542 C CA . ALA C 1 20 ? 26.338 6.816 58.773 1.00 11.27 20 ALA C CA 1
ATOM 1543 C C . ALA C 1 20 ? 27.622 7.645 58.886 1.00 10.86 20 ALA C C 1
ATOM 1544 O O . ALA C 1 20 ? 27.570 8.849 59.167 1.00 10.13 20 ALA C O 1
ATOM 1546 N N . LEU C 1 21 ? 28.775 7.016 58.687 1.00 9.22 21 LEU C N 1
ATOM 1547 C CA . LEU C 1 21 ? 30.039 7.753 58.779 1.00 10.14 21 LEU C CA 1
ATOM 1548 C C . LEU C 1 21 ? 30.214 8.662 57.566 1.00 11.74 21 LEU C C 1
ATOM 1549 O O . LEU C 1 21 ? 30.852 9.713 57.663 1.00 11.26 21 LEU C O 1
ATOM 1554 N N . PHE C 1 22 ? 29.678 8.241 56.422 1.00 11.55 22 PHE C N 1
ATOM 1555 C CA . PHE C 1 22 ? 29.732 9.084 55.220 1.00 10.41 22 PHE C CA 1
ATOM 1556 C C . PHE C 1 22 ? 28.955 10.373 55.538 1.00 11.03 22 PHE C C 1
ATOM 1557 O O . PHE C 1 22 ? 29.409 11.478 55.243 1.00 11.34 22 PHE C O 1
ATOM 1565 N N . VAL C 1 23 ? 27.768 10.228 56.118 1.00 10.17 23 VAL C N 1
ATOM 1566 C CA . VAL C 1 23 ? 26.952 11.395 56.451 1.00 9.99 23 VAL C CA 1
ATOM 1567 C C . VAL C 1 23 ? 27.643 12.270 57.511 1.00 10.96 23 VAL C C 1
ATOM 1568 O O . VAL C 1 23 ? 27.611 13.506 57.418 1.00 11.30 23 VAL C O 1
ATOM 1572 N N . GLN C 1 24 ? 28.302 11.661 58.501 1.00 10.45 24 GLN C N 1
ATOM 1573 C CA . GLN C 1 24 ? 29.035 12.487 59.479 1.00 11.64 24 GLN C CA 1
ATOM 1574 C C . GLN C 1 24 ? 30.073 13.348 58.729 1.00 12.04 24 GLN C C 1
ATOM 1575 O O . GLN C 1 24 ? 30.209 14.536 58.981 1.00 12.18 24 GLN C O 1
ATOM 1581 N N . GLU C 1 25 ? 30.812 12.743 57.812 1.00 9.51 25 GLU C N 1
ATOM 1582 C CA . GLU C 1 25 ? 31.817 13.513 57.077 1.00 11.15 25 GLU C CA 1
ATOM 1583 C C . GLU C 1 25 ? 31.154 14.586 56.208 1.00 14.22 25 GLU C C 1
ATOM 1584 O O . GLU C 1 25 ? 31.621 15.728 56.154 1.00 12.29 25 GLU C O 1
ATOM 1590 N N . ALA C 1 26 ? 30.054 14.223 55.554 1.00 10.87 26 ALA C N 1
ATOM 1591 C CA . ALA C 1 26 ? 29.360 15.181 54.699 1.00 9.31 26 ALA C CA 1
ATOM 1592 C C . ALA C 1 26 ? 28.802 16.339 55.517 1.00 12.26 26 ALA C C 1
ATOM 1593 O O . ALA C 1 26 ? 28.699 17.457 55.011 1.00 11.46 26 ALA C O 1
ATOM 1595 N N . ASN C 1 27 ? 28.436 16.065 56.770 1.00 10.06 27 ASN C N 1
ATOM 1596 C CA . ASN C 1 27 ? 27.842 17.097 57.629 1.00 12.02 27 ASN C CA 1
ATOM 1597 C C . ASN C 1 27 ? 28.843 18.216 57.944 1.00 12.92 27 ASN C C 1
ATOM 1598 O O . ASN C 1 27 ? 28.436 19.263 58.433 1.00 18.48 27 ASN C O 1
ATOM 1603 N N . ARG C 1 28 ? 30.140 17.968 57.746 1.00 14.10 28 ARG C N 1
ATOM 1604 C CA . ARG C 1 28 ? 31.170 18.997 57.994 1.00 13.92 28 ARG C CA 1
ATOM 1605 C C . ARG C 1 28 ? 31.116 20.070 56.905 1.00 18.45 28 ARG C C 1
ATOM 1606 O O . ARG C 1 28 ? 31.772 21.108 57.011 1.00 18.57 28 ARG C O 1
ATOM 1614 N N . PHE C 1 29 ? 30.354 19.815 55.852 1.00 11.81 29 PHE C N 1
ATOM 1615 C CA . PHE C 1 29 ? 30.279 20.766 54.738 1.00 12.14 29 PHE C CA 1
ATOM 1616 C C . PHE C 1 29 ? 28.883 21.329 54.569 1.00 12.51 29 PHE C C 1
ATOM 1617 O O . PHE C 1 29 ? 27.892 20.670 54.885 1.00 13.92 29 PHE C O 1
ATOM 1625 N N . THR C 1 30 ? 28.802 22.554 54.052 1.00 10.62 30 THR C N 1
ATOM 1626 C CA . THR C 1 30 ? 27.494 23.160 53.830 1.00 11.86 30 THR C CA 1
ATOM 1627 C C . THR C 1 30 ? 26.852 22.654 52.535 1.00 15.80 30 THR C C 1
ATOM 1628 O O . THR C 1 30 ? 25.630 22.696 52.384 1.00 14.62 30 THR C O 1
ATOM 1632 N N . SER C 1 31 ? 27.673 22.157 51.608 1.00 14.82 31 SER C N 1
ATOM 1633 C CA . SER C 1 31 ? 27.158 21.655 50.328 1.00 12.23 31 SER C CA 1
ATOM 1634 C C . SER C 1 31 ? 26.184 20.504 50.437 1.00 13.52 31 SER C C 1
ATOM 1635 O O . SER C 1 31 ? 26.265 19.680 51.365 1.00 13.37 31 SER C O 1
ATOM 1638 N N . ASP C 1 32 ? 25.255 20.459 49.484 1.00 12.40 32 ASP C N 1
ATOM 1639 C CA . ASP C 1 32 ? 24.334 19.335 49.389 1.00 12.92 32 ASP C CA 1
ATOM 1640 C C . ASP C 1 32 ? 25.133 18.292 48.636 1.00 12.98 32 ASP C C 1
ATOM 1641 O O . ASP C 1 32 ? 25.961 18.644 47.798 1.00 15.87 32 ASP C O 1
ATOM 1646 N N . VAL C 1 33 ? 24.878 17.019 48.927 1.00 10.68 33 VAL C N 1
ATOM 1647 C CA . VAL C 1 33 ? 25.605 15.911 48.304 1.00 11.64 33 VAL C CA 1
ATOM 1648 C C . VAL C 1 33 ? 24.646 14.810 47.874 1.00 14.28 33 VAL C C 1
ATOM 1649 O O . VAL C 1 33 ? 23.695 14.500 48.584 1.00 13.26 33 VAL C O 1
ATOM 1653 N N . PHE C 1 34 ? 24.908 14.219 46.710 1.00 11.60 34 PHE C N 1
ATOM 1654 C CA . PHE C 1 34 ? 24.071 13.146 46.179 1.00 12.23 34 PHE C CA 1
ATOM 1655 C C . PHE C 1 34 ? 24.926 12.021 45.618 1.00 13.90 34 PHE C C 1
ATOM 1656 O O . PHE C 1 34 ? 26.106 12.211 45.324 1.00 12.52 34 PHE C O 1
ATOM 1664 N N . LEU C 1 35 ? 24.310 10.851 45.460 1.00 11.72 35 LEU C N 1
ATOM 1665 C CA . LEU C 1 35 ? 24.956 9.705 44.843 1.00 11.35 35 LEU C CA 1
ATOM 1666 C C . LEU C 1 35 ? 23.976 9.269 43.741 1.00 11.30 35 LEU C C 1
ATOM 1667 O O . LEU C 1 35 ? 22.753 9.251 43.945 1.00 14.75 35 LEU C O 1
ATOM 1672 N N . GLU C 1 36 ? 24.495 8.896 42.581 1.00 12.29 36 GLU C N 1
ATOM 1673 C CA . GLU C 1 36 ? 23.605 8.452 41.519 1.00 9.87 36 GLU C CA 1
ATOM 1674 C C . GLU C 1 36 ? 24.200 7.257 40.791 1.00 11.19 36 GLU C C 1
ATOM 1675 O O . GLU C 1 36 ? 25.416 7.164 40.617 1.00 12.85 36 GLU C O 1
ATOM 1681 N N . LYS C 1 37 ? 23.335 6.307 40.442 1.00 12.17 37 LYS C N 1
ATOM 1682 C CA . LYS C 1 37 ? 23.747 5.135 39.688 1.00 13.87 37 LYS C CA 1
ATOM 1683 C C . LYS C 1 37 ? 22.560 4.712 38.843 1.00 15.75 37 LYS C C 1
ATOM 1684 O O . LYS C 1 37 ? 21.427 4.633 39.332 1.00 14.74 37 LYS C O 1
ATOM 1690 N N . ASP C 1 38 ? 22.820 4.529 37.556 1.00 14.83 38 ASP C N 1
ATOM 1691 C CA . ASP C 1 38 ? 21.791 4.093 36.620 1.00 19.52 38 ASP C CA 1
ATOM 1692 C C . ASP C 1 38 ? 20.456 4.859 36.655 1.00 16.16 38 ASP C C 1
ATOM 1693 O O . ASP C 1 38 ? 19.381 4.264 36.694 1.00 19.51 38 ASP C O 1
ATOM 1698 N N . GLY C 1 39 ? 20.530 6.184 36.684 1.00 16.73 39 GLY C N 1
ATOM 1699 C CA . GLY C 1 39 ? 19.317 6.988 36.683 1.00 18.40 39 GLY C CA 1
ATOM 1700 C C . GLY C 1 39 ? 18.620 7.192 38.014 1.00 20.15 39 GLY C C 1
ATOM 1701 O O . GLY C 1 39 ? 17.604 7.893 38.083 1.00 21.22 39 GLY C O 1
ATOM 1702 N N . LYS C 1 40 ? 19.151 6.594 39.078 1.00 14.76 40 LYS C N 1
ATOM 1703 C CA . LYS C 1 40 ? 18.551 6.755 40.403 1.00 13.38 40 LYS C CA 1
ATOM 1704 C C . LYS C 1 40 ? 19.486 7.619 41.232 1.00 15.04 40 LYS C C 1
ATOM 1705 O O . LYS C 1 40 ? 20.622 7.229 41.467 1.00 13.68 40 LYS C O 1
ATOM 1711 N N . LYS C 1 41 ? 18.988 8.767 41.681 1.00 13.68 41 LYS C N 1
ATOM 1712 C CA . LYS C 1 41 ? 19.770 9.725 42.481 1.00 15.84 41 LYS C CA 1
ATOM 1713 C C . LYS C 1 41 ? 19.211 9.784 43.908 1.00 18.99 41 LYS C C 1
ATOM 1714 O O . LYS C 1 41 ? 17.983 9.849 44.109 1.00 17.28 41 LYS C O 1
ATOM 1720 N N . VAL C 1 42 ? 20.098 9.697 44.900 1.00 10.50 42 VAL C N 1
ATOM 1721 C CA . VAL C 1 42 ? 19.669 9.763 46.292 1.00 11.48 42 VAL C CA 1
ATOM 1722 C C . VAL C 1 42 ? 20.403 10.873 47.017 1.00 15.44 42 VAL C C 1
ATOM 1723 O O . VAL C 1 42 ? 21.500 11.284 46.611 1.00 14.57 42 VAL C O 1
ATOM 1727 N N . ASN C 1 43 ? 19.752 11.418 48.039 1.00 13.04 43 ASN C N 1
ATOM 1728 C CA . ASN C 1 43 ? 20.343 12.452 48.876 1.00 11.77 43 ASN C CA 1
ATOM 1729 C C . ASN C 1 43 ? 21.405 11.729 49.737 1.00 15.22 43 ASN C C 1
ATOM 1730 O O . ASN C 1 43 ? 21.069 10.880 50.567 1.00 13.50 43 ASN C O 1
ATOM 1735 N N . ALA C 1 44 ? 22.678 12.087 49.535 1.00 10.76 44 ALA C N 1
ATOM 1736 C CA . ALA C 1 44 ? 23.790 11.443 50.232 1.00 14.86 44 ALA C CA 1
ATOM 1737 C C . ALA C 1 44 ? 23.981 11.940 51.658 1.00 18.88 44 ALA C C 1
ATOM 1738 O O . ALA C 1 44 ? 24.888 11.478 52.349 1.00 14.66 44 ALA C O 1
ATOM 1740 N N . LYS C 1 45 ? 23.172 12.925 52.068 1.00 12.04 45 LYS C N 1
ATOM 1741 C CA . LYS C 1 45 ? 23.190 13.368 53.465 1.00 10.29 45 LYS C CA 1
ATOM 1742 C C . LYS C 1 45 ? 22.048 12.672 54.242 1.00 17.60 45 LYS C C 1
ATOM 1743 O O . LYS C 1 45 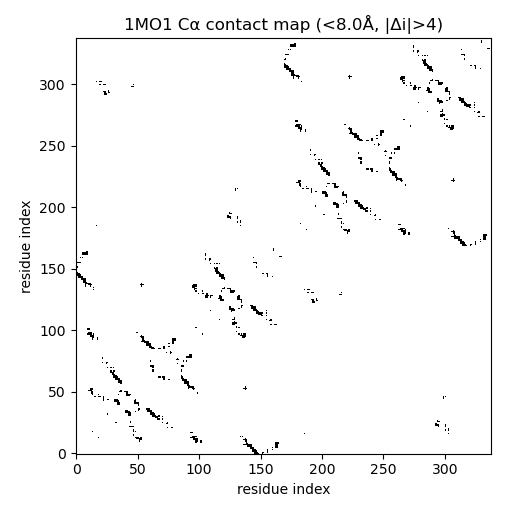? 21.738 13.023 55.385 1.00 15.84 45 LYS C O 1
ATOM 1749 N N . SER C 1 46 ? 21.380 11.736 53.570 1.00 12.39 46 SER C N 1
ATOM 1750 C CA . SER C 1 46 ? 20.327 10.916 54.189 1.00 12.16 46 SER C CA 1
ATOM 1751 C C . SER C 1 46 ? 20.879 9.491 54.275 1.00 12.36 46 SER C C 1
ATOM 1752 O O . SER C 1 46 ? 21.298 8.920 53.264 1.00 13.06 46 SER C O 1
ATOM 1755 N N . ILE C 1 47 ? 20.910 8.919 55.478 1.00 14.27 47 ILE C N 1
ATOM 1756 C CA . ILE C 1 47 ? 21.413 7.559 55.639 1.00 11.22 47 ILE C CA 1
ATOM 1757 C C . ILE C 1 47 ? 20.460 6.592 54.923 1.00 10.80 47 ILE C C 1
ATOM 1758 O O . ILE C 1 47 ? 20.891 5.723 54.172 1.00 11.80 47 ILE C O 1
ATOM 1771 N N . GLY C 1 49 ? 18.515 7.288 52.455 1.00 14.56 49 GLY C N 1
ATOM 1772 C CA . GLY C 1 49 ? 18.667 7.531 51.027 1.00 14.77 49 GLY C CA 1
ATOM 1773 C C . GLY C 1 49 ? 19.897 6.811 50.493 1.00 13.96 49 GLY C C 1
ATOM 1774 O O . GLY C 1 49 ? 19.826 6.081 49.501 1.00 12.56 49 GLY C O 1
ATOM 1775 N N . LEU C 1 50 ? 21.031 7.000 51.165 1.00 13.85 50 LEU C N 1
ATOM 1776 C CA . LEU C 1 50 ? 22.290 6.360 50.763 1.00 11.80 50 LEU C CA 1
ATOM 1777 C C . LEU C 1 50 ? 22.146 4.839 50.676 1.00 12.23 50 LEU C C 1
ATOM 1778 O O . LEU C 1 50 ? 22.586 4.201 49.716 1.00 14.27 50 LEU C O 1
ATOM 1791 N N . SER C 1 52 ? 19.561 3.117 50.172 1.00 12.48 52 SER C N 1
ATOM 1792 C CA . SER C 1 52 ? 18.564 2.646 49.189 1.00 11.77 52 SER C CA 1
ATOM 1793 C C . SER C 1 52 ? 19.119 2.410 47.786 1.00 15.32 52 SER C C 1
ATOM 1794 O O . SER C 1 52 ? 18.508 1.701 46.977 1.00 12.46 52 SER C O 1
ATOM 1797 N N . LEU C 1 53 ? 20.268 3.003 47.482 1.00 10.64 53 LEU C N 1
ATOM 1798 C CA . LEU C 1 53 ? 20.856 2.813 46.156 1.00 13.93 53 LEU C CA 1
ATOM 1799 C C . LEU C 1 53 ? 21.347 1.360 46.013 1.00 14.47 53 LEU C C 1
ATOM 1800 O O . LEU C 1 53 ? 22.026 0.828 46.893 1.00 15.34 53 LEU C O 1
ATOM 1805 N N . ALA C 1 54 ? 20.981 0.712 44.908 1.00 14.62 54 ALA C N 1
ATOM 1806 C CA . ALA C 1 54 ? 21.399 -0.667 44.673 1.00 14.03 54 ALA C CA 1
ATOM 1807 C C . ALA C 1 54 ? 22.889 -0.656 44.345 1.00 19.48 54 ALA C C 1
ATOM 1808 O O . ALA C 1 54 ? 23.293 -0.259 43.246 1.00 17.50 54 ALA C O 1
ATOM 1810 N N . VAL C 1 55 ? 23.713 -1.054 45.310 1.00 11.93 55 VAL C N 1
ATOM 1811 C CA . VAL C 1 55 ? 25.157 -1.059 45.093 1.00 11.13 55 VAL C CA 1
ATOM 1812 C C . VAL C 1 55 ? 25.833 -2.275 45.689 1.00 13.82 55 VAL C C 1
ATOM 1813 O O . VAL C 1 55 ? 25.329 -2.871 46.642 1.00 12.93 55 VAL C O 1
ATOM 1817 N N . SER C 1 56 ? 26.954 -2.649 45.080 1.00 12.53 56 SER C N 1
ATOM 1818 C CA . SER C 1 56 ? 27.781 -3.775 45.502 1.00 13.29 56 SER C CA 1
ATOM 1819 C C . SER C 1 56 ? 29.199 -3.223 45.629 1.00 14.47 56 SER C C 1
ATOM 1820 O O . SER C 1 56 ? 29.594 -2.355 44.860 1.00 17.06 56 SER C O 1
ATOM 1823 N N . THR C 1 57 ? 29.964 -3.705 46.599 1.00 12.16 57 THR C N 1
ATOM 1824 C CA . THR C 1 57 ? 31.335 -3.215 46.744 1.00 12.17 57 THR C CA 1
ATOM 1825 C C . THR C 1 57 ? 32.069 -3.451 45.419 1.00 15.59 57 THR C C 1
ATOM 1826 O O . THR C 1 57 ? 31.921 -4.518 44.787 1.00 15.29 57 THR C O 1
ATOM 1830 N N . GLY C 1 58 ? 32.825 -2.442 44.988 1.00 12.28 58 GLY C N 1
ATOM 1831 C CA . GLY C 1 58 ? 33.569 -2.540 43.743 1.00 16.25 58 GLY C CA 1
ATOM 1832 C C . GLY C 1 58 ? 32.872 -1.914 42.548 1.00 17.15 58 GLY C C 1
ATOM 1833 O O . GLY C 1 58 ? 33.489 -1.721 41.497 1.00 19.68 58 GLY C O 1
ATOM 1834 N N . THR C 1 59 ? 31.598 -1.568 42.696 1.00 11.80 59 THR C N 1
ATOM 1835 C CA . THR C 1 59 ? 30.863 -0.966 41.584 1.00 13.11 59 THR C CA 1
ATOM 1836 C C . THR C 1 59 ? 31.132 0.533 41.485 1.00 14.07 59 THR C C 1
ATOM 1837 O O . THR C 1 59 ? 31.642 1.134 42.423 1.00 14.55 59 THR C O 1
ATOM 1841 N N . GLU C 1 60 ? 30.770 1.140 40.356 1.00 11.73 60 GLU C N 1
ATOM 1842 C CA . GLU C 1 60 ? 30.986 2.579 40.216 1.00 12.90 60 GLU C CA 1
ATOM 1843 C C . GLU C 1 60 ? 29.693 3.340 40.500 1.00 14.27 60 GLU C C 1
ATOM 1844 O O . GLU C 1 60 ? 28.598 2.874 40.163 1.00 15.70 60 GLU C O 1
ATOM 1850 N N . VAL C 1 61 ? 29.822 4.503 41.138 1.00 12.79 61 VAL C N 1
ATOM 1851 C CA . VAL C 1 61 ? 28.682 5.394 41.384 1.00 9.54 61 VAL C CA 1
ATOM 1852 C C . VAL C 1 61 ? 29.182 6.808 41.100 1.00 12.55 61 VAL C C 1
ATOM 1853 O O . VAL C 1 61 ? 30.393 7.043 41.018 1.00 10.46 61 VAL C O 1
ATOM 1857 N N . THR C 1 62 ? 28.258 7.740 40.914 1.00 11.49 62 THR C N 1
ATOM 1858 C CA . THR C 1 62 ? 28.664 9.134 40.676 1.00 9.92 62 THR C CA 1
ATOM 1859 C C . THR C 1 62 ? 28.321 9.955 41.899 1.00 9.27 62 THR C C 1
ATOM 1860 O O . THR C 1 62 ? 27.166 9.986 42.344 1.00 12.64 62 THR C O 1
ATOM 1864 N N . LEU C 1 63 ? 29.361 10.572 42.469 1.00 8.89 63 LEU C N 1
ATOM 1865 C CA . LEU C 1 63 ? 29.232 11.419 43.634 1.00 9.11 63 LEU C CA 1
ATOM 1866 C C . LEU C 1 63 ? 29.033 12.837 43.105 1.00 10.57 63 LEU C C 1
ATOM 1867 O O . LEU C 1 63 ? 29.714 13.260 42.161 1.00 11.62 63 LEU C O 1
ATOM 1872 N N . ILE C 1 64 ? 28.085 13.550 43.701 1.00 10.79 64 ILE C N 1
ATOM 1873 C CA . ILE C 1 64 ? 27.743 14.904 43.276 1.00 9.91 64 ILE C CA 1
ATOM 1874 C C . ILE C 1 64 ? 27.725 15.837 44.491 1.00 11.83 64 ILE C C 1
ATOM 1875 O O . ILE C 1 64 ? 27.142 15.489 45.521 1.00 13.02 64 ILE C O 1
ATOM 1880 N N . ALA C 1 65 ? 28.364 17.006 44.386 1.00 10.85 65 ALA C N 1
ATOM 1881 C CA . ALA C 1 65 ? 28.338 17.985 45.491 1.00 10.38 65 ALA C CA 1
ATOM 1882 C C . ALA C 1 65 ? 28.011 19.365 44.913 1.00 13.21 65 ALA C C 1
ATOM 1883 O O . ALA C 1 65 ? 28.498 19.739 43.845 1.00 14.03 65 ALA C O 1
ATOM 1885 N N . GLN C 1 66 ? 27.134 20.095 45.588 1.00 13.68 66 GLN C N 1
ATOM 1886 C CA . GLN C 1 66 ? 26.772 21.431 45.116 1.00 12.56 66 GLN C CA 1
ATOM 1887 C C . GLN C 1 66 ? 26.591 22.356 46.290 1.00 12.84 66 GLN C C 1
ATOM 1888 O O . GLN C 1 66 ? 25.820 22.069 47.208 1.00 14.38 66 GLN C O 1
ATOM 1894 N N . GLY C 1 67 ? 27.346 23.441 46.261 1.00 14.95 67 GLY C N 1
ATOM 1895 C CA . GLY C 1 67 ? 27.281 24.415 47.333 1.00 13.29 67 GLY C CA 1
ATOM 1896 C C . GLY C 1 67 ? 28.563 25.206 47.373 1.00 15.32 67 GLY C C 1
ATOM 1897 O O . GLY C 1 67 ? 29.475 25.024 46.555 1.00 15.72 67 GLY C O 1
ATOM 1898 N N . GLU C 1 68 ? 28.651 26.072 48.378 1.00 16.00 68 GLU C N 1
ATOM 1899 C CA . GLU C 1 68 ? 29.793 26.950 48.558 1.00 15.06 68 GLU C CA 1
ATOM 1900 C C . GLU C 1 68 ? 31.132 26.212 48.666 1.00 18.20 68 GLU C C 1
ATOM 1901 O O . GLU C 1 68 ? 32.138 26.637 48.092 1.00 17.75 68 GLU C O 1
ATOM 1907 N N . ASP C 1 69 ? 31.152 25.106 49.407 1.00 15.88 69 ASP C N 1
ATOM 1908 C CA . ASP C 1 69 ? 32.386 24.340 49.595 1.00 14.48 69 ASP C CA 1
ATOM 1909 C C . ASP C 1 69 ? 32.353 23.006 48.837 1.00 11.95 69 ASP C C 1
ATOM 1910 O O . ASP C 1 69 ? 32.997 22.035 49.247 1.00 11.43 69 ASP C O 1
ATOM 1915 N N . GLU C 1 70 ? 31.627 22.977 47.723 1.00 12.93 70 GLU C N 1
ATOM 1916 C CA . GLU C 1 70 ? 31.463 21.746 46.948 1.00 13.36 70 GLU C CA 1
ATOM 1917 C C . GLU C 1 70 ? 32.757 21.063 46.520 1.00 12.75 70 GLU C C 1
ATOM 1918 O O . GLU C 1 70 ? 32.814 19.829 46.501 1.00 12.35 70 GLU C O 1
ATOM 1924 N N . GLN C 1 71 ? 33.796 21.839 46.190 1.00 10.67 71 GLN C N 1
ATOM 1925 C CA . GLN C 1 71 ? 35.041 21.213 45.742 1.00 12.00 71 GLN C CA 1
ATOM 1926 C C . GLN C 1 71 ? 35.727 20.452 46.874 1.00 13.93 71 GLN C C 1
ATOM 1927 O O . GLN C 1 71 ? 36.159 19.297 46.698 1.00 15.88 71 GLN C O 1
ATOM 1933 N N . GLU C 1 72 ? 35.805 21.076 48.045 1.00 13.01 72 GLU C N 1
ATOM 1934 C CA . GLU C 1 72 ? 36.423 20.426 49.203 1.00 17.09 72 GLU C CA 1
ATOM 1935 C C . GLU C 1 72 ? 35.565 19.251 49.680 1.00 12.92 72 GLU C C 1
ATOM 1936 O O . GLU C 1 72 ? 36.105 18.214 50.088 1.00 14.22 72 GLU C O 1
ATOM 1942 N N . ALA C 1 73 ? 34.237 19.409 49.628 1.00 12.16 73 ALA C N 1
ATOM 1943 C CA . ALA C 1 73 ? 33.330 18.320 50.050 1.00 13.54 73 ALA C CA 1
ATOM 1944 C C . ALA C 1 73 ? 33.539 17.089 49.162 1.00 13.32 73 ALA C C 1
ATOM 1945 O O . ALA C 1 73 ? 33.674 15.950 49.643 1.00 13.33 73 ALA C O 1
ATOM 1947 N N . LEU C 1 74 ? 33.588 17.329 47.860 1.00 9.78 74 LEU C N 1
ATOM 1948 C CA . LEU C 1 74 ? 33.774 16.232 46.900 1.00 12.59 74 LEU C CA 1
ATOM 1949 C C . LEU C 1 74 ? 35.089 15.493 47.145 1.00 12.31 74 LEU C C 1
ATOM 1950 O O . LEU C 1 74 ? 35.112 14.265 47.174 1.00 12.78 74 LEU C O 1
ATOM 1955 N N . GLU C 1 75 ? 36.178 16.231 47.340 1.00 12.01 75 GLU C N 1
ATOM 1956 C CA . GLU C 1 75 ? 37.471 15.583 47.565 1.00 13.90 75 GLU C CA 1
ATOM 1957 C C . GLU C 1 75 ? 37.469 14.692 48.805 1.00 14.91 75 GLU C C 1
ATOM 1958 O O . GLU C 1 75 ? 37.929 13.557 48.758 1.00 14.22 75 GLU C O 1
ATOM 1964 N N . LYS C 1 76 ? 36.905 15.193 49.898 1.00 12.45 76 LYS C N 1
ATOM 1965 C CA . LYS C 1 76 ? 36.870 14.427 51.137 1.00 11.91 76 LYS C CA 1
ATOM 1966 C C . LYS C 1 76 ? 35.966 13.192 51.033 1.00 11.50 76 LYS C C 1
ATOM 1967 O O . LYS C 1 76 ? 36.327 12.099 51.482 1.00 9.67 76 LYS C O 1
ATOM 1973 N N . LEU C 1 77 ? 34.804 13.368 50.420 1.00 10.12 77 LEU C N 1
ATOM 1974 C CA . LEU C 1 77 ? 33.856 12.263 50.288 1.00 10.80 77 LEU C CA 1
ATOM 1975 C C . LEU C 1 77 ? 34.290 11.213 49.261 1.00 12.00 77 LEU C C 1
ATOM 1976 O O . LEU C 1 77 ? 34.029 10.011 49.446 1.00 11.24 77 LEU C O 1
ATOM 1981 N N . ALA C 1 78 ? 34.935 11.653 48.177 1.00 10.89 78 ALA C N 1
ATOM 1982 C CA . ALA C 1 78 ? 35.436 10.699 47.175 1.00 10.70 78 ALA C CA 1
ATOM 1983 C C . ALA C 1 78 ? 36.483 9.807 47.845 1.00 12.18 78 ALA C C 1
ATOM 1984 O O . ALA C 1 78 ? 36.493 8.589 47.634 1.00 13.06 78 ALA C O 1
ATOM 1986 N N . ALA C 1 79 ?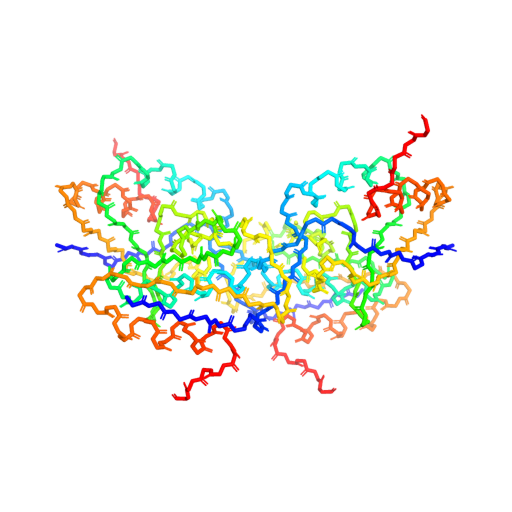 37.344 10.404 48.676 1.00 10.96 79 ALA C N 1
ATOM 1987 C CA . ALA C 1 79 ? 38.393 9.630 49.359 1.00 10.32 79 ALA C CA 1
ATOM 1988 C C . ALA C 1 79 ? 37.765 8.628 50.307 1.00 10.75 79 ALA C C 1
ATOM 1989 O O . ALA C 1 79 ? 38.189 7.478 50.399 1.00 13.68 79 ALA C O 1
ATOM 1991 N N . TYR C 1 80 ? 36.733 9.075 51.007 1.00 11.19 80 TYR C N 1
ATOM 1992 C CA . TYR C 1 80 ? 36.054 8.199 51.942 1.00 12.47 80 TYR C CA 1
ATOM 1993 C C . TYR C 1 80 ? 35.421 6.993 51.235 1.00 13.25 80 TYR C C 1
ATOM 1994 O O . TYR C 1 80 ? 35.618 5.835 51.649 1.00 12.42 80 TYR C O 1
ATOM 2003 N N . VAL C 1 81 ? 34.650 7.252 50.181 1.00 11.09 81 VAL C N 1
ATOM 2004 C CA . VAL C 1 81 ? 33.974 6.169 49.444 1.00 10.43 81 VAL C CA 1
ATOM 2005 C C . VAL C 1 81 ? 34.971 5.178 48.827 1.00 15.05 81 VAL C C 1
ATOM 2006 O O . VAL C 1 81 ? 34.721 3.980 48.779 1.00 11.48 81 VAL C O 1
ATOM 2010 N N . GLN C 1 82 ? 36.118 5.682 48.390 1.00 11.25 82 GLN C N 1
ATOM 2011 C CA . GLN C 1 82 ? 37.117 4.825 47.746 1.00 11.16 82 GLN C CA 1
ATOM 2012 C C . GLN C 1 82 ? 38.105 4.203 48.704 1.00 18.31 82 GLN C C 1
ATOM 2013 O O . GLN C 1 82 ? 39.011 3.485 48.265 1.00 16.41 82 GLN C O 1
ATOM 2019 N N . GLU C 1 83 ? 37.876 4.414 50.002 1.00 13.72 83 GLU C N 1
ATOM 2020 C CA . GLU C 1 83 ? 38.757 3.919 51.061 1.00 13.24 83 GLU C CA 1
ATOM 2021 C C . GLU C 1 83 ? 40.195 4.373 50.856 1.00 19.66 83 GLU C C 1
ATOM 2022 O O . GLU C 1 83 ? 41.144 3.585 50.911 1.00 18.81 83 GLU C O 1
ATOM 2028 N N . GLU C 1 84 ? 40.343 5.681 50.638 1.00 17.18 84 GLU C N 1
ATOM 2029 C CA . GLU C 1 84 ? 41.656 6.296 50.430 1.00 20.25 84 GLU C CA 1
ATOM 2030 C C . GLU C 1 84 ? 41.744 7.567 51.259 1.00 20.80 84 GLU C C 1
ATOM 2031 O O . GLU C 1 84 ? 42.250 8.602 50.810 1.00 23.28 84 GLU C O 1
ATOM 2037 N N . VAL C 1 85 ? 41.236 7.463 52.479 1.00 19.95 85 VAL C N 1
ATOM 2038 C CA . VAL C 1 85 ? 41.222 8.568 53.426 1.00 18.25 85 VAL C CA 1
ATOM 2039 C C . VAL C 1 85 ? 42.650 8.953 53.825 1.00 25.74 85 VAL C C 1
ATOM 2040 O O . VAL C 1 85 ? 43.486 8.084 54.100 1.00 25.29 85 VAL C O 1
ATOM 2044 N N . LEU C 1 86 ? 42.927 10.255 53.800 1.00 21.70 86 LEU C N 1
ATOM 2045 C CA . LEU C 1 86 ? 44.248 10.788 54.167 1.00 26.84 86 LEU C CA 1
ATOM 2046 C C . LEU C 1 86 ? 44.424 11.020 55.673 1.00 28.71 86 LEU C C 1
ATOM 2047 O O . LEU C 1 86 ? 43.484 11.434 56.362 1.00 26.68 86 LEU C O 1
ATOM 2052 N N . GLN C 1 87 ? 45.645 10.801 56.166 1.00 33.73 87 GLN C N 1
ATOM 2053 C CA . GLN C 1 87 ? 45.959 11.052 57.578 1.00 38.08 87 GLN C CA 1
ATOM 2054 C C . GLN C 1 87 ? 45.933 12.564 57.782 1.00 44.84 87 GLN C C 1
ATOM 2055 O O . GLN C 1 87 ? 45.437 13.026 58.838 1.00 50.03 87 GLN C O 1
ATOM 2070 N N . VAL D 2 2 ? 29.912 19.922 41.201 1.00 15.21 2 VAL D N 1
ATOM 2071 C CA . VAL D 2 2 ? 31.034 19.102 40.781 1.00 13.75 2 VAL D CA 1
ATOM 2072 C C . VAL D 2 2 ? 30.579 17.661 40.901 1.00 12.39 2 VAL D C 1
ATOM 2073 O O . VAL D 2 2 ? 29.724 17.347 41.735 1.00 12.93 2 VAL D O 1
ATOM 2077 N N . GLN D 2 3 ? 31.084 16.810 40.016 1.00 12.82 3 GLN D N 1
ATOM 2078 C CA . GLN D 2 3 ? 30.706 15.401 40.044 1.00 9.50 3 GLN D CA 1
ATOM 2079 C C . GLN D 2 3 ? 31.941 14.547 39.816 1.00 11.60 3 GLN D C 1
ATOM 2080 O O . GLN D 2 3 ? 32.899 14.976 39.143 1.00 11.94 3 GLN D O 1
ATOM 2086 N N . GLN D 2 4 ? 31.912 13.320 40.331 1.00 9.66 4 GLN D N 1
ATOM 2087 C CA . GLN D 2 4 ? 33.042 12.420 40.113 1.00 11.73 4 GLN D CA 1
ATOM 2088 C C . GLN D 2 4 ? 32.553 10.995 40.141 1.00 11.47 4 GLN D C 1
ATOM 2089 O O . GLN D 2 4 ? 31.781 10.624 41.019 1.00 12.05 4 GLN D O 1
ATOM 2095 N N . LYS D 2 5 ? 32.970 10.199 39.159 1.00 10.83 5 LYS D N 1
ATOM 2096 C CA . LYS D 2 5 ? 32.599 8.780 39.177 1.00 11.22 5 LYS D CA 1
ATOM 2097 C C . LYS D 2 5 ? 33.644 8.112 40.103 1.00 15.01 5 LYS D C 1
ATOM 2098 O O . LYS D 2 5 ? 34.859 8.306 39.931 1.00 14.49 5 LYS D O 1
ATOM 2104 N N . VAL D 2 6 ? 33.186 7.380 41.120 1.00 11.31 6 VAL D N 1
ATOM 2105 C CA . VAL D 2 6 ? 34.105 6.759 42.075 1.00 12.04 6 VAL D CA 1
ATOM 2106 C C . VAL D 2 6 ? 33.774 5.282 42.277 1.00 15.36 6 VAL D C 1
ATOM 2107 O O . VAL D 2 6 ? 32.648 4.860 42.012 1.00 14.66 6 VAL D O 1
ATOM 2111 N N . GLU D 2 7 ? 34.770 4.495 42.684 1.00 12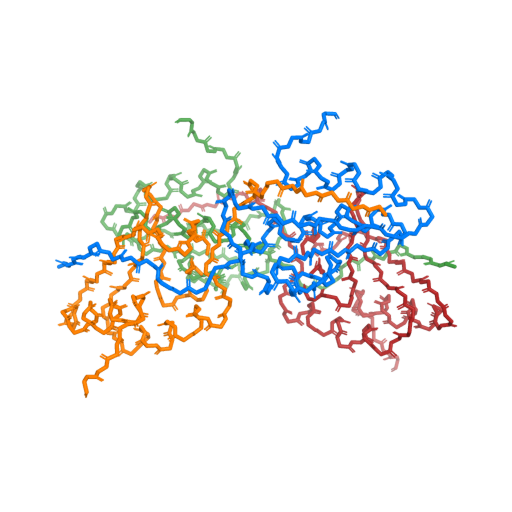.11 7 GLU D N 1
ATOM 2112 C CA . GLU D 2 7 ? 34.525 3.070 42.941 1.00 12.87 7 GLU D CA 1
ATOM 2113 C C . GLU D 2 7 ? 34.165 2.939 44.406 1.00 14.36 7 GLU D C 1
ATOM 2114 O O . GLU D 2 7 ? 34.843 3.495 45.267 1.00 14.11 7 GLU D O 1
ATOM 2120 N N . VAL D 2 8 ? 33.092 2.205 44.689 1.00 12.20 8 VAL D N 1
ATOM 2121 C CA . VAL D 2 8 ? 32.655 2.030 46.069 1.00 12.12 8 VAL D CA 1
ATOM 2122 C C . VAL D 2 8 ? 33.487 0.911 46.691 1.00 14.84 8 VAL D C 1
ATOM 2123 O O . VAL D 2 8 ? 33.386 -0.233 46.270 1.00 18.30 8 VAL D O 1
ATOM 2127 N N . ARG D 2 9 ? 34.367 1.267 47.623 1.00 11.61 9 ARG D N 1
ATOM 2128 C CA . ARG D 2 9 ? 35.164 0.260 48.305 1.00 10.58 9 ARG D CA 1
ATOM 2129 C C . ARG D 2 9 ? 34.606 -0.015 49.701 1.00 13.42 9 ARG D C 1
ATOM 2130 O O . ARG D 2 9 ? 35.081 -0.911 50.402 1.00 15.10 9 ARG D O 1
ATOM 2138 N N . LEU D 2 10 ? 33.558 0.722 50.075 1.00 11.19 10 LEU D N 1
ATOM 2139 C CA . LEU D 2 10 ? 32.885 0.540 51.371 1.00 10.55 10 LEU D CA 1
ATOM 2140 C C . LEU D 2 10 ? 32.127 -0.786 51.346 1.00 12.17 10 LEU D C 1
ATOM 2141 O O . LEU D 2 10 ? 31.762 -1.289 50.275 1.00 12.03 10 LEU D O 1
ATOM 2146 N N . LYS D 2 11 ? 31.858 -1.328 52.532 1.00 10.62 11 LYS D N 1
ATOM 2147 C CA . LYS D 2 11 ? 31.126 -2.592 52.638 1.00 12.96 11 LYS D CA 1
ATOM 2148 C C . LYS D 2 11 ? 29.661 -2.467 52.287 1.00 11.72 11 LYS D C 1
ATOM 2149 O O . LYS D 2 11 ? 29.014 -1.472 52.635 1.00 10.06 11 LYS D O 1
ATOM 2155 N N . THR D 2 12 ? 29.141 -3.493 51.611 1.00 9.47 12 THR D N 1
ATOM 2156 C CA . THR D 2 12 ? 27.743 -3.548 51.250 1.00 8.39 12 THR D CA 1
ATOM 2157 C C . THR D 2 12 ? 27.098 -4.780 51.896 1.00 10.47 12 THR D C 1
ATOM 2158 O O . THR D 2 12 ? 27.786 -5.679 52.380 1.00 10.73 12 THR D O 1
ATOM 2162 N N . GLY D 2 13 ? 25.774 -4.789 51.913 1.00 10.22 13 GLY D N 1
ATOM 2163 C CA . GLY D 2 13 ? 25.057 -5.901 52.503 1.00 13.01 13 GLY D CA 1
ATOM 2164 C C . GLY D 2 13 ? 23.621 -5.868 52.059 1.00 12.31 13 GLY D C 1
ATOM 2165 O O . GLY D 2 13 ? 23.211 -4.982 51.307 1.00 11.61 13 GLY D O 1
ATOM 2166 N N . LEU D 2 14 ? 22.828 -6.829 52.527 1.00 10.90 14 LEU D N 1
ATOM 2167 C CA . LEU D 2 14 ? 21.422 -6.856 52.138 1.00 10.15 14 LEU D CA 1
ATOM 2168 C C . LEU D 2 14 ? 20.722 -5.570 52.533 1.00 11.81 14 LEU D C 1
ATOM 2169 O O . LEU D 2 14 ? 20.978 -5.043 53.620 1.00 11.44 14 LEU D O 1
ATOM 2174 N N . GLN D 2 15 ? 19.821 -5.083 51.674 1.00 10.93 15 GLN D N 1
ATOM 2175 C CA . GLN D 2 15 ? 19.041 -3.888 52.009 1.00 12.16 15 GLN D CA 1
ATOM 2176 C C . GLN D 2 15 ? 17.955 -4.276 53.027 1.00 16.11 15 GLN D C 1
ATOM 2177 O O . GLN D 2 15 ? 17.626 -5.466 53.198 1.00 14.88 15 GLN D O 1
ATOM 2183 N N . ALA D 2 16 ? 17.403 -3.274 53.708 1.00 13.42 16 ALA D N 1
ATOM 2184 C CA . ALA D 2 16 ? 16.414 -3.517 54.743 1.00 16.51 16 ALA D CA 1
ATOM 2185 C C . ALA D 2 16 ? 15.168 -4.308 54.367 1.00 13.11 16 ALA D C 1
ATOM 2186 O O . ALA D 2 16 ? 14.800 -5.257 55.067 1.00 14.02 16 ALA D O 1
ATOM 2188 N N A ARG D 2 17 ? 14.531 -3.932 53.273 0.50 14.46 17 ARG D N 1
ATOM 2189 N N B ARG D 2 17 ? 14.520 -3.938 53.251 0.50 15.17 17 ARG D N 1
ATOM 2190 C CA A ARG D 2 17 ? 13.313 -4.632 52.857 0.50 15.84 17 ARG D CA 1
ATOM 2191 C CA B ARG D 2 17 ? 13.274 -4.581 52.801 0.50 16.99 17 ARG D CA 1
ATOM 2192 C C A ARG D 2 17 ? 13.562 -6.131 52.588 0.50 14.54 17 ARG D C 1
ATOM 2193 C C B ARG D 2 17 ? 13.524 -6.069 52.543 0.50 16.10 17 ARG D C 1
ATOM 2194 O O A ARG D 2 17 ? 12.843 -6.981 53.124 0.50 14.41 17 ARG D O 1
ATOM 2195 O O B ARG D 2 17 ? 12.859 -6.940 53.126 0.50 14.55 17 ARG D O 1
ATOM 2210 N N . PRO D 2 18 ? 14.567 -6.446 51.756 1.00 14.99 18 PRO D N 1
ATOM 2211 C CA . PRO D 2 18 ? 14.817 -7.887 51.513 1.00 20.46 18 PRO D CA 1
ATOM 2212 C C . PRO D 2 18 ? 15.263 -8.663 52.776 1.00 17.25 18 PRO D C 1
ATOM 2213 O O . PRO D 2 18 ? 14.949 -9.849 52.925 1.00 14.33 18 PRO D O 1
ATOM 2217 N N . ALA D 2 19 ? 15.956 -7.997 53.697 1.00 11.61 19 ALA D N 1
ATOM 2218 C CA . ALA D 2 19 ? 16.354 -8.652 54.953 1.00 12.64 19 ALA D CA 1
ATOM 2219 C C . ALA D 2 19 ? 15.098 -8.881 55.819 1.00 13.70 19 ALA D C 1
ATOM 2220 O O . ALA D 2 19 ? 14.957 -9.927 56.444 1.00 11.92 19 ALA D O 1
ATOM 2222 N N . ALA D 2 20 ? 14.195 -7.896 55.860 1.00 12.22 20 ALA D N 1
ATOM 2223 C CA . ALA D 2 20 ? 12.977 -8.027 56.660 1.00 11.76 20 ALA D CA 1
ATOM 2224 C C . ALA D 2 20 ? 12.104 -9.173 56.179 1.00 14.29 20 ALA D C 1
ATOM 2225 O O . ALA D 2 20 ? 11.532 -9.919 57.005 1.00 15.13 20 ALA D O 1
ATOM 2227 N N . LEU D 2 21 ? 12.007 -9.340 54.855 1.00 12.17 21 LEU D N 1
ATOM 2228 C CA . LEU D 2 21 ? 11.206 -10.440 54.316 1.00 13.16 21 LEU D CA 1
ATOM 2229 C C . LEU D 2 21 ? 11.885 -11.798 54.571 1.00 19.48 21 LEU D C 1
ATOM 2230 O O . LEU D 2 21 ? 11.209 -12.805 54.748 1.00 15.50 21 LEU D O 1
ATOM 2235 N N . PHE D 2 22 ? 13.217 -11.816 54.534 1.00 13.89 22 PHE D N 1
ATOM 2236 C CA . PHE D 2 22 ? 14.005 -13.038 54.798 1.00 14.37 22 PHE D CA 1
ATOM 2237 C C . PHE D 2 22 ? 13.664 -13.489 56.226 1.00 13.09 22 PHE D C 1
ATOM 2238 O O . PHE D 2 22 ? 13.340 -14.655 56.489 1.00 12.38 22 PHE D O 1
ATOM 2246 N N . VAL D 2 23 ? 13.734 -12.542 57.150 1.00 11.70 23 VAL D N 1
ATOM 2247 C CA . VAL D 2 23 ? 13.458 -12.823 58.561 1.00 14.00 23 VAL D CA 1
ATOM 2248 C C . VAL D 2 23 ? 12.032 -13.288 58.788 1.00 14.27 23 VAL D C 1
ATOM 2249 O O . VAL D 2 23 ? 11.786 -14.194 59.599 1.00 15.71 23 VAL D O 1
ATOM 2253 N N . GLN D 2 24 ? 11.086 -12.694 58.064 1.00 12.47 24 GLN D N 1
ATOM 2254 C CA . GLN D 2 24 ? 9.680 -13.090 58.218 1.00 13.06 24 GLN D CA 1
ATOM 2255 C C . GLN D 2 24 ? 9.526 -14.582 57.876 1.00 19.14 24 GLN D C 1
ATOM 2256 O O . GLN D 2 24 ? 8.783 -15.325 58.551 1.00 18.07 24 GLN D O 1
ATOM 2262 N N A GLU D 2 25 ? 10.230 -15.021 56.837 0.50 14.37 25 GLU D N 1
ATOM 2263 N N B GLU D 2 25 ? 10.229 -15.034 56.842 0.50 15.47 25 GLU D N 1
ATOM 2264 C CA A GLU D 2 25 ? 10.175 -16.423 56.435 0.50 17.27 25 GLU D CA 1
ATOM 2265 C CA B GLU D 2 25 ? 10.153 -16.444 56.474 0.50 17.86 25 GLU D CA 1
ATOM 2266 C C A GLU D 2 25 ? 10.941 -17.338 57.396 0.50 14.86 25 GLU D C 1
ATOM 2267 C C B GLU D 2 25 ? 10.924 -17.330 57.450 0.50 15.89 25 GLU D C 1
ATOM 2268 O O A GLU D 2 25 ? 10.430 -18.388 57.813 0.50 15.73 25 GLU D O 1
ATOM 2269 O O B GLU D 2 25 ? 10.411 -18.358 57.915 0.50 17.00 25 GLU D O 1
ATOM 2280 N N . ALA D 2 26 ? 12.149 -16.920 57.768 1.00 12.58 26 ALA D N 1
ATOM 2281 C CA . ALA D 2 26 ? 13.010 -17.700 58.671 1.00 10.17 26 ALA D CA 1
ATOM 2282 C C . ALA D 2 26 ? 12.418 -17.917 60.055 1.00 14.32 26 ALA D C 1
ATOM 2283 O O . ALA D 2 26 ? 12.574 -18.990 60.630 1.00 11.90 26 ALA D O 1
ATOM 2285 N N . ASN D 2 27 ? 11.733 -16.905 60.585 1.00 13.54 27 ASN D N 1
ATOM 2286 C CA . ASN D 2 27 ? 11.153 -17.000 61.931 1.00 14.71 27 ASN D CA 1
ATOM 2287 C C . ASN D 2 27 ? 10.127 -18.105 62.076 1.00 17.94 27 ASN D C 1
ATOM 2288 O O . ASN D 2 27 ? 9.826 -18.550 63.195 1.00 17.86 27 ASN D O 1
ATOM 2293 N N . ARG D 2 28 ? 9.591 -18.568 60.956 1.00 14.01 28 ARG D N 1
ATOM 2294 C CA . ARG D 2 28 ? 8.585 -19.638 61.011 1.00 14.94 28 ARG D CA 1
ATOM 2295 C C . ARG D 2 28 ? 9.131 -21.013 61.409 1.00 19.96 28 ARG D C 1
ATOM 2296 O O . ARG D 2 28 ? 8.376 -21.863 61.894 1.00 19.64 28 ARG D O 1
ATOM 2304 N N . PHE D 2 29 ? 10.437 -21.204 61.262 1.00 15.33 29 PHE D N 1
ATOM 2305 C CA . PHE D 2 29 ? 11.093 -22.495 61.539 1.00 13.46 29 PHE D CA 1
ATOM 2306 C C . PHE D 2 29 ? 11.718 -22.600 62.927 1.00 15.62 29 PHE D C 1
ATOM 2307 O O . PHE D 2 29 ? 12.177 -21.606 63.469 1.00 13.33 29 PHE D O 1
ATOM 2315 N N . THR D 2 30 ? 11.742 -23.800 63.511 1.00 11.86 30 THR D N 1
ATOM 2316 C CA . THR D 2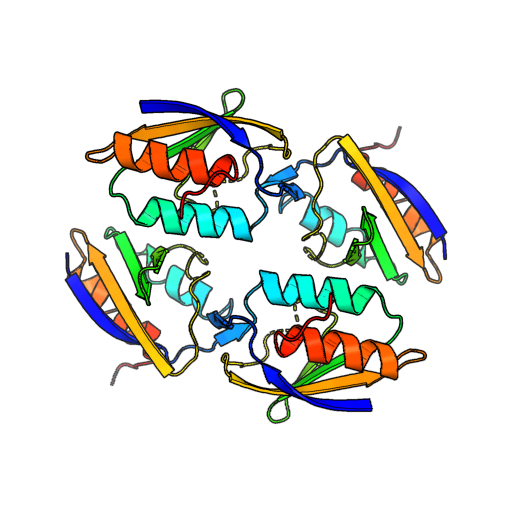 30 ? 12.355 -23.950 64.832 1.00 11.44 30 THR D CA 1
ATOM 2317 C C . THR D 2 30 ? 13.862 -24.091 64.710 1.00 13.84 30 THR D C 1
ATOM 2318 O O . THR D 2 30 ? 14.593 -23.886 65.678 1.00 14.48 30 THR D O 1
ATOM 2322 N N . SER D 2 31 ? 14.332 -24.452 63.524 1.00 12.10 31 SER D N 1
ATOM 2323 C CA . SER D 2 31 ? 15.769 -24.595 63.319 1.00 9.56 31 SER D CA 1
ATOM 2324 C C . SER D 2 31 ? 16.507 -23.274 63.464 1.00 13.08 31 SER D C 1
ATOM 2325 O O . SER D 2 31 ? 15.929 -22.205 63.246 1.00 13.15 31 SER D O 1
ATOM 2328 N N . ASP D 2 32 ? 17.777 -23.353 63.851 1.00 10.60 32 ASP D N 1
ATOM 2329 C CA . ASP D 2 32 ? 18.613 -22.151 63.886 1.00 11.26 32 ASP D CA 1
ATOM 2330 C C . ASP D 2 32 ? 18.973 -22.025 62.406 1.00 15.65 32 ASP D C 1
ATOM 2331 O O . ASP D 2 32 ? 19.216 -23.039 61.749 1.00 16.45 32 ASP D O 1
ATOM 2336 N N . VAL D 2 33 ? 19.028 -20.803 61.883 1.00 10.51 33 VAL D N 1
ATOM 2337 C CA . VAL D 2 33 ? 19.359 -20.599 60.470 1.00 10.53 33 VAL D CA 1
ATOM 2338 C C . VAL D 2 33 ? 20.389 -19.482 60.413 1.00 11.98 33 VAL D C 1
ATOM 2339 O O . VAL D 2 33 ? 20.224 -18.455 61.059 1.00 11.58 33 VAL D O 1
ATOM 2343 N N . PHE D 2 34 ? 21.448 -19.700 59.642 1.00 10.13 34 PHE D N 1
ATOM 2344 C CA . PHE D 2 34 ? 22.519 -18.704 59.506 1.00 10.81 34 PHE D CA 1
ATOM 2345 C C . PHE D 2 34 ? 22.933 -18.538 58.059 1.00 13.51 34 PHE D C 1
ATOM 2346 O O . PHE D 2 34 ? 22.684 -19.410 57.244 1.00 11.91 34 PHE D O 1
ATOM 2354 N N . LEU D 2 35 ? 23.554 -17.392 57.760 1.00 10.81 35 LEU D N 1
ATOM 2355 C CA . LEU D 2 35 ? 24.173 -17.124 56.455 1.00 12.82 35 LEU D CA 1
ATOM 2356 C C . LEU D 2 35 ? 25.639 -16.999 56.837 1.00 14.25 35 LEU D C 1
ATOM 2357 O O . LEU D 2 35 ? 25.961 -16.367 57.851 1.00 13.77 35 LEU D O 1
ATOM 2362 N N . GLU D 2 36 ? 26.536 -17.555 56.023 1.00 11.29 36 GLU D N 1
ATOM 2363 C CA . GLU D 2 36 ? 27.952 -17.524 56.342 1.00 11.12 36 GLU D CA 1
ATOM 2364 C C . GLU D 2 36 ? 28.774 -17.208 55.104 1.00 17.28 36 GLU D C 1
ATOM 2365 O O . GLU D 2 36 ? 28.469 -17.687 54.007 1.00 14.70 36 GLU D O 1
ATOM 2371 N N . LYS D 2 37 ? 29.808 -16.388 55.280 1.00 12.93 37 LYS D N 1
ATOM 2372 C CA . LYS D 2 37 ? 30.687 -16.051 54.163 1.00 12.22 37 LYS D CA 1
ATOM 2373 C C . LYS D 2 37 ? 32.027 -15.648 54.729 1.00 17.12 37 LYS D C 1
ATOM 2374 O O . LYS D 2 37 ? 32.086 -14.851 55.657 1.00 15.49 37 LYS D O 1
ATOM 2380 N N . ASP D 2 38 ? 33.099 -16.225 54.192 1.00 17.49 38 ASP D N 1
ATOM 2381 C CA . ASP D 2 38 ? 34.454 -15.900 54.637 1.00 21.06 38 ASP D CA 1
ATOM 2382 C C . ASP D 2 38 ? 34.697 -15.947 56.139 1.00 25.16 38 ASP D C 1
ATOM 2383 O O . ASP D 2 38 ? 35.337 -15.059 56.701 1.00 27.10 38 ASP D O 1
ATOM 2388 N N . GLY D 2 39 ? 34.162 -16.975 56.782 1.00 21.03 39 GLY D N 1
ATOM 2389 C CA . GLY D 2 39 ? 34.347 -17.140 58.211 1.00 27.98 39 GLY D CA 1
ATOM 2390 C C . GLY D 2 39 ? 33.463 -16.302 59.119 1.00 28.13 39 GLY D C 1
ATOM 2391 O O . GLY D 2 39 ? 33.614 -16.357 60.344 1.00 29.78 39 GLY D O 1
ATOM 2392 N N . LYS D 2 40 ? 32.566 -15.508 58.542 1.00 13.97 40 LYS D N 1
ATOM 2393 C CA . LYS D 2 40 ? 31.660 -14.684 59.354 1.00 12.23 40 LYS D CA 1
ATOM 2394 C C . LYS D 2 40 ? 30.290 -15.333 59.280 1.00 14.72 40 LYS D C 1
ATOM 2395 O O . LYS D 2 40 ? 29.844 -15.679 58.192 1.00 16.19 40 LYS D O 1
ATOM 2401 N N . LYS D 2 41 ? 29.609 -15.453 60.419 1.00 10.81 41 LYS D N 1
ATOM 2402 C CA . LYS D 2 41 ? 28.311 -16.108 60.465 1.00 11.13 41 LYS D CA 1
ATOM 2403 C C . LYS D 2 41 ? 27.252 -15.207 61.114 1.00 10.59 41 LYS D C 1
ATOM 2404 O O . LYS D 2 41 ? 27.466 -14.691 62.216 1.00 13.66 41 LYS D O 1
ATOM 2410 N N . VAL D 2 42 ? 26.121 -15.015 60.435 1.00 9.59 42 VAL D N 1
ATOM 2411 C CA . VAL D 2 42 ? 25.052 -14.165 60.974 1.00 9.60 42 VAL D CA 1
ATOM 2412 C C . VAL D 2 42 ? 23.750 -14.943 61.101 1.00 11.82 42 VAL D C 1
ATOM 2413 O O . VAL D 2 42 ? 23.503 -15.890 60.353 1.00 12.06 42 VAL D O 1
ATOM 2417 N N . ASN D 2 43 ? 22.917 -14.520 62.045 1.00 12.25 43 ASN D N 1
ATOM 2418 C CA . ASN D 2 43 ? 21.636 -15.171 62.310 1.00 10.47 43 ASN D CA 1
ATOM 2419 C C . ASN D 2 43 ? 20.616 -14.720 61.275 1.00 14.65 43 ASN D C 1
ATOM 2420 O O . ASN D 2 43 ? 20.310 -13.528 61.185 1.00 11.58 43 ASN D O 1
ATOM 2425 N N . ALA D 2 44 ? 20.036 -15.673 60.546 1.00 13.63 44 ALA D N 1
ATOM 2426 C CA . ALA D 2 44 ? 19.053 -15.334 59.502 1.00 14.36 44 ALA D CA 1
ATOM 2427 C C . ALA D 2 44 ? 17.677 -14.932 60.031 1.00 13.66 44 ALA D C 1
ATOM 2428 O O . ALA D 2 44 ? 16.791 -14.604 59.253 1.00 13.73 44 ALA D O 1
ATOM 2430 N N . LYS D 2 45 ? 17.470 -15.048 61.340 1.00 10.85 45 LYS D N 1
ATOM 2431 C CA . LYS D 2 45 ? 16.213 -14.616 61.944 1.00 10.47 45 LYS D CA 1
ATOM 2432 C C . LYS D 2 45 ? 16.368 -13.216 62.534 1.00 16.09 45 LYS D C 1
ATOM 2433 O O . LYS D 2 45 ? 15.480 -12.749 63.255 1.00 13.62 45 LYS D O 1
ATOM 2439 N N . SER D 2 46 ? 17.478 -12.544 62.202 1.00 11.06 46 SER D N 1
ATOM 2440 C CA . SER D 2 46 ? 17.769 -11.196 62.714 1.00 9.79 46 SER D CA 1
ATOM 2441 C C . SER D 2 46 ? 17.914 -10.242 61.551 1.00 11.20 46 SER D C 1
ATOM 2442 O O . SER D 2 46 ? 18.739 -10.466 60.687 1.00 12.15 46 SER D O 1
ATOM 2445 N N . ILE D 2 47 ? 17.135 -9.166 61.529 1.00 10.72 47 ILE D N 1
ATOM 2446 C CA . ILE D 2 47 ? 17.261 -8.223 60.420 1.00 9.88 47 ILE D CA 1
ATOM 2447 C C . ILE D 2 47 ? 18.639 -7.552 60.482 1.00 9.92 47 ILE D C 1
ATOM 2448 O O . ILE D 2 47 ? 19.381 -7.585 59.506 1.00 10.40 47 ILE D O 1
ATOM 2461 N N . GLY D 2 49 ? 21.217 -8.611 61.973 1.00 13.82 49 GLY D N 1
ATOM 2462 C CA . GLY D 2 49 ? 22.247 -9.644 61.814 1.00 12.10 49 GLY D CA 1
ATOM 2463 C C . GLY D 2 49 ? 22.499 -9.939 60.340 1.00 12.16 49 GLY D C 1
ATOM 2464 O O . GLY D 2 49 ? 23.639 -9.901 59.871 1.00 9.85 49 GLY D O 1
ATOM 2465 N N . LEU D 2 50 ? 21.428 -10.215 59.598 1.00 9.77 50 LEU D N 1
ATOM 2466 C CA . LEU D 2 50 ? 21.550 -10.482 58.178 1.00 9.75 50 LEU D CA 1
ATOM 2467 C C . LEU D 2 50 ? 22.257 -9.332 57.475 1.00 8.76 50 LEU D C 1
ATOM 2468 O O . LEU D 2 50 ? 23.152 -9.559 56.663 1.00 12.28 50 LEU D O 1
ATOM 2481 N N . SER D 2 52 ? 24.406 -7.332 58.574 1.00 9.33 52 SER D N 1
ATOM 2482 C CA . SER D 2 52 ? 25.797 -7.131 59.005 1.00 10.36 52 SER D CA 1
ATOM 2483 C C . SER D 2 52 ? 26.830 -7.948 58.235 1.00 13.55 52 SER D C 1
ATOM 2484 O O . SER D 2 52 ? 28.038 -7.748 58.405 1.00 11.65 52 SER D O 1
ATOM 2487 N N . LEU D 2 53 ? 26.367 -8.866 57.395 1.00 9.75 53 LEU D N 1
ATOM 2488 C CA . LEU D 2 53 ? 27.289 -9.682 56.603 1.00 10.06 53 LEU D CA 1
ATOM 2489 C C . LEU D 2 53 ? 27.651 -8.900 55.342 1.00 14.12 53 LEU D C 1
ATOM 2490 O O . LEU D 2 53 ? 26.779 -8.302 54.703 1.00 14.00 53 LEU D O 1
ATOM 2495 N N . ALA D 2 54 ? 28.933 -8.911 54.976 1.00 11.78 54 ALA D N 1
ATOM 2496 C CA . ALA D 2 54 ? 29.366 -8.203 53.778 1.00 12.96 54 ALA D CA 1
ATOM 2497 C C . ALA D 2 54 ? 29.019 -9.059 52.569 1.00 13.22 54 ALA D C 1
ATOM 2498 O O . ALA D 2 54 ? 29.609 -10.122 52.361 1.00 13.83 54 ALA D O 1
ATOM 2500 N N . VAL D 2 55 ? 28.066 -8.592 51.773 1.00 12.19 55 VAL D N 1
ATOM 2501 C CA . VAL D 2 55 ? 27.670 -9.323 50.574 1.00 12.67 55 VAL D CA 1
ATOM 2502 C C . VAL D 2 55 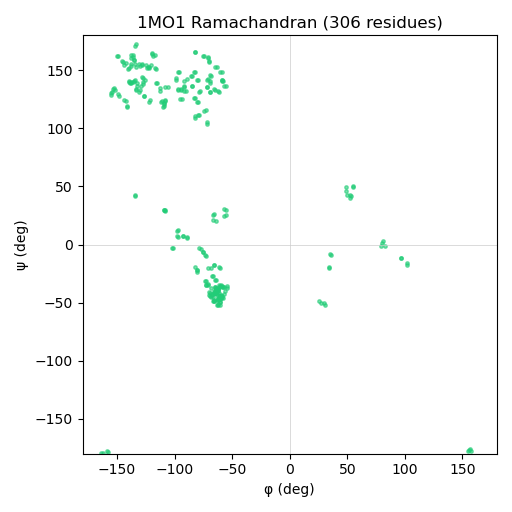? 27.281 -8.359 49.458 1.00 15.37 55 VAL D C 1
ATOM 2503 O O . VAL D 2 55 ? 26.897 -7.212 49.707 1.00 12.72 55 VAL D O 1
ATOM 2507 N N . SER D 2 56 ? 27.356 -8.853 48.230 1.00 12.54 56 SER D N 1
ATOM 2508 C CA . SER D 2 56 ? 26.979 -8.075 47.050 1.00 14.09 56 SER D CA 1
ATOM 2509 C C . SER D 2 56 ? 26.000 -8.932 46.251 1.00 14.35 56 SER D C 1
ATOM 2510 O O . SER D 2 56 ? 26.015 -10.162 46.381 1.00 16.98 56 SER D O 1
ATOM 2513 N N . THR D 2 57 ? 25.139 -8.316 45.442 1.00 14.76 57 THR D N 1
ATOM 2514 C CA . THR D 2 57 ? 24.223 -9.135 44.638 1.00 14.54 57 THR D CA 1
ATOM 2515 C C . THR D 2 57 ? 25.126 -9.971 43.727 1.00 18.02 57 THR D C 1
ATOM 2516 O O . THR D 2 57 ? 26.115 -9.466 43.169 1.00 18.29 57 THR D O 1
ATOM 2520 N N . GLY D 2 58 ? 24.860 -11.274 43.666 1.00 15.60 58 GLY D N 1
ATOM 2521 C CA . GLY D 2 58 ? 25.675 -12.143 42.846 1.00 16.42 58 GLY D CA 1
ATOM 2522 C C . GLY D 2 58 ? 26.692 -12.950 43.624 1.00 18.36 58 GLY D C 1
ATOM 2523 O O . GLY D 2 58 ? 27.209 -13.932 43.103 1.00 23.18 58 GLY D O 1
ATOM 2524 N N . THR D 2 59 ? 26.986 -12.541 44.858 1.00 14.52 59 THR D N 1
ATOM 2525 C CA . THR D 2 59 ? 27.948 -13.232 45.727 1.00 16.61 59 THR D CA 1
ATOM 2526 C C . THR D 2 59 ? 27.411 -14.611 46.148 1.00 13.64 59 THR D C 1
ATOM 2527 O O . THR D 2 59 ? 26.208 -14.784 46.344 1.00 16.11 59 THR D O 1
ATOM 2531 N N . GLU D 2 60 ? 28.303 -15.585 46.275 1.00 13.01 60 GLU D N 1
ATOM 2532 C CA . GLU D 2 60 ? 27.888 -16.907 46.745 1.00 12.53 60 GLU D CA 1
ATOM 2533 C C . GLU D 2 60 ? 28.111 -16.953 48.275 1.00 12.84 60 GLU D C 1
ATOM 2534 O O . GLU D 2 60 ? 29.177 -16.564 48.764 1.00 18.86 60 GLU D O 1
ATOM 2540 N N . VAL D 2 61 ? 27.125 -17.432 49.035 1.00 14.58 61 VAL D N 1
ATOM 2541 C CA . VAL D 2 61 ? 27.287 -17.544 50.492 1.00 11.61 61 VAL D CA 1
ATOM 2542 C C . VAL D 2 61 ? 26.798 -18.937 50.879 1.00 13.30 61 VAL D C 1
ATOM 2543 O O . VAL D 2 61 ? 26.222 -19.634 50.055 1.00 14.96 61 VAL D O 1
ATOM 2547 N N . THR D 2 62 ? 27.000 -19.316 52.133 1.00 12.71 62 THR D N 1
ATOM 2548 C CA . THR D 2 62 ? 26.553 -20.626 52.608 1.00 12.04 62 THR D CA 1
ATOM 2549 C C . THR D 2 62 ? 25.364 -20.439 53.535 1.00 13.73 62 THR D C 1
ATOM 2550 O O . THR D 2 62 ? 25.426 -19.635 54.458 1.00 12.51 62 THR D O 1
ATOM 2554 N N . LEU D 2 63 ? 24.253 -21.097 53.217 1.00 12.09 63 LEU D N 1
ATOM 2555 C CA . LEU D 2 63 ? 23.053 -21.026 54.049 1.00 12.29 63 LEU D CA 1
ATOM 2556 C C . LEU D 2 63 ? 23.132 -22.280 54.915 1.00 15.71 63 LEU D C 1
ATOM 2557 O O . LEU D 2 63 ? 23.390 -23.367 54.395 1.00 12.33 63 LEU D O 1
ATOM 2562 N N . ILE D 2 64 ? 22.904 -22.124 56.220 1.00 10.48 64 ILE D N 1
ATOM 2563 C CA . ILE D 2 64 ? 23.009 -23.239 57.170 1.00 9.65 64 ILE D CA 1
ATOM 2564 C C . ILE D 2 64 ? 21.723 -23.337 58.007 1.00 11.62 64 ILE D C 1
ATOM 2565 O O . ILE D 2 64 ? 21.184 -22.312 58.430 1.00 14.05 64 ILE D O 1
ATOM 2570 N N . ALA D 2 65 ? 21.227 -24.554 58.241 1.00 11.11 65 ALA D N 1
ATOM 2571 C CA . ALA D 2 65 ? 20.027 -24.722 59.089 1.00 10.67 65 ALA D CA 1
ATOM 2572 C C . ALA D 2 65 ? 20.283 -25.940 59.978 1.00 12.93 65 ALA D C 1
ATOM 2573 O O . ALA D 2 65 ? 20.830 -26.936 59.502 1.00 14.14 65 ALA D O 1
ATOM 2575 N N . GLN D 2 66 ? 19.902 -25.855 61.255 1.00 10.09 66 GLN D N 1
ATOM 2576 C CA . GLN D 2 66 ? 20.109 -26.968 62.190 1.00 9.94 66 GLN D CA 1
ATOM 2577 C C . GLN D 2 66 ? 18.890 -27.045 63.095 1.00 12.38 66 GLN D C 1
ATOM 2578 O O . GLN D 2 66 ? 18.583 -26.097 63.805 1.00 12.97 66 GLN D O 1
ATOM 2584 N N . GLY D 2 67 ? 18.188 -28.172 63.043 1.00 12.30 67 GLY D N 1
ATOM 2585 C CA . GLY D 2 67 ? 17.010 -28.313 63.872 1.00 14.67 67 GLY D CA 1
ATOM 2586 C C . GLY D 2 67 ? 16.046 -29.322 63.289 1.00 18.61 67 GLY D C 1
ATOM 2587 O O . GLY D 2 67 ? 16.319 -29.931 62.248 1.00 12.64 67 GLY D O 1
ATOM 2588 N N . GLU D 2 68 ? 14.899 -29.471 63.942 1.00 15.07 68 GLU D N 1
ATOM 2589 C CA . GLU D 2 68 ? 13.907 -30.458 63.523 1.00 14.42 68 GLU D CA 1
ATOM 2590 C C . GLU D 2 68 ? 13.352 -30.245 62.118 1.00 15.62 68 GLU D C 1
ATOM 2591 O O . GLU D 2 68 ? 13.070 -31.215 61.414 1.00 15.05 68 GLU D O 1
ATOM 2597 N N . ASP D 2 69 ? 13.177 -28.990 61.720 1.00 10.77 69 ASP D N 1
ATOM 2598 C CA . ASP D 2 69 ? 12.650 -28.683 60.385 1.00 11.08 69 ASP D CA 1
ATOM 2599 C C . ASP D 2 69 ? 13.727 -28.098 59.468 1.00 12.40 69 ASP D C 1
ATOM 2600 O O . ASP D 2 69 ? 13.408 -27.378 58.524 1.00 13.42 69 ASP D O 1
ATOM 2605 N N . GLU D 2 70 ? 14.984 -28.480 59.700 1.00 11.87 70 GLU D N 1
ATOM 2606 C CA . GLU D 2 70 ? 16.098 -27.925 58.929 1.00 14.29 70 GLU D CA 1
ATOM 2607 C C . GLU D 2 70 ? 16.002 -28.105 57.417 1.00 14.80 70 GLU D C 1
ATOM 2608 O O . GLU D 2 70 ? 16.415 -27.211 56.656 1.00 11.47 70 GLU D O 1
ATOM 2614 N N . GLN D 2 71 ? 15.477 -29.248 56.970 1.00 11.70 71 GLN D N 1
ATOM 2615 C CA . GLN D 2 71 ? 15.375 -29.454 55.521 1.00 12.07 71 GLN D CA 1
ATOM 2616 C C . GLN D 2 71 ? 14.395 -28.485 54.868 1.00 11.98 71 GLN D C 1
ATOM 2617 O O . GLN D 2 71 ? 14.716 -27.853 53.847 1.00 13.45 71 GLN D O 1
ATOM 2623 N N . GLU D 2 72 ? 13.203 -28.359 55.448 1.00 13.39 72 GLU D N 1
ATOM 2624 C CA . GLU D 2 72 ? 12.223 -27.435 54.883 1.00 15.64 72 GLU D CA 1
ATOM 2625 C C . GLU D 2 72 ? 12.735 -25.989 54.999 1.00 13.38 72 GLU D C 1
ATOM 2626 O O . GLU D 2 72 ? 12.518 -25.169 54.087 1.00 13.09 72 GLU D O 1
ATOM 2632 N N . ALA D 2 73 ? 13.426 -25.678 56.096 1.00 13.61 73 ALA D N 1
ATOM 2633 C CA . ALA D 2 73 ? 13.965 -24.322 56.278 1.00 13.93 73 ALA D CA 1
ATOM 2634 C C . ALA D 2 73 ? 14.983 -24.032 55.170 1.00 12.17 73 ALA D C 1
ATOM 2635 O O . ALA D 2 73 ? 14.939 -22.980 54.532 1.00 13.59 73 ALA D O 1
ATOM 2637 N N . LEU D 2 74 ? 15.898 -24.970 54.946 1.00 10.45 74 LEU D N 1
ATOM 2638 C CA . LEU D 2 74 ? 16.922 -24.783 53.918 1.00 13.26 74 LEU D CA 1
ATOM 2639 C C . LEU D 2 74 ? 16.288 -24.585 52.537 1.00 19.52 74 LEU D C 1
ATOM 2640 O O . LEU D 2 74 ? 16.658 -23.664 51.805 1.00 16.34 74 LEU D O 1
ATOM 2645 N N . GLU D 2 75 ? 15.282 -25.398 52.215 1.00 10.75 75 GLU D N 1
ATOM 2646 C CA . GLU D 2 75 ? 14.619 -25.306 50.915 1.00 10.17 75 GLU D CA 1
ATOM 2647 C C . GLU D 2 75 ? 13.880 -23.977 50.675 1.00 11.96 75 GLU D C 1
ATOM 2648 O O . GLU D 2 75 ? 14.029 -23.355 49.624 1.00 13.49 75 GLU D O 1
ATOM 2654 N N A LYS D 2 76 ? 13.131 -23.538 51.677 0.50 14.18 76 LYS D N 1
ATOM 2655 N N B LYS D 2 76 ? 13.110 -23.534 51.661 0.50 14.43 76 LYS D N 1
ATOM 2656 C CA A LYS D 2 76 ? 12.369 -22.292 51.597 0.50 12.94 76 LYS D CA 1
ATOM 2657 C CA B LYS D 2 76 ? 12.370 -22.281 51.519 0.50 14.90 76 LYS D CA 1
ATOM 2658 C C A LYS D 2 76 ? 13.293 -21.079 51.491 0.50 12.14 76 LYS D C 1
ATOM 2659 C C B LYS D 2 76 ? 13.299 -21.066 51.477 0.50 14.04 76 LYS D C 1
ATOM 2660 O O A LYS D 2 76 ? 13.117 -20.217 50.624 0.50 13.31 76 LYS D O 1
ATOM 2661 O O B LYS D 2 76 ? 13.125 -20.172 50.644 0.50 14.23 76 LYS D O 1
ATOM 2672 N N . LEU D 2 77 ? 14.293 -21.040 52.359 1.00 11.83 77 LEU D N 1
ATOM 2673 C CA . LEU D 2 77 ? 15.211 -19.899 52.408 1.00 14.59 77 LEU D CA 1
ATOM 2674 C C . LEU D 2 77 ? 16.192 -19.840 51.241 1.00 15.30 77 LEU D C 1
ATOM 2675 O O . LEU D 2 77 ? 16.579 -18.754 50.806 1.00 14.56 77 LEU D O 1
ATOM 2680 N N . ALA D 2 78 ? 16.598 -21.003 50.740 1.00 11.93 78 ALA D N 1
ATOM 2681 C CA . ALA D 2 78 ? 17.483 -21.026 49.574 1.00 13.49 78 ALA D CA 1
ATOM 2682 C C . ALA D 2 78 ? 16.717 -20.433 48.380 1.00 16.65 78 ALA D C 1
ATOM 2683 O O . ALA D 2 78 ? 17.273 -19.645 47.611 1.00 13.30 78 ALA D O 1
ATOM 2685 N N . ALA D 2 79 ? 15.433 -20.783 48.237 1.00 12.28 79 ALA D N 1
ATOM 2686 C CA . ALA D 2 79 ? 14.629 -20.247 47.133 1.00 12.85 79 ALA D CA 1
ATOM 2687 C C . ALA D 2 79 ? 14.479 -18.729 47.303 1.00 18.19 79 ALA D C 1
ATOM 2688 O O . ALA D 2 79 ? 14.580 -17.971 46.337 1.00 19.14 79 ALA D O 1
ATOM 2690 N N . TYR D 2 80 ? 14.284 -18.286 48.540 1.00 14.27 80 TYR D N 1
ATOM 2691 C CA . TYR D 2 80 ? 14.117 -16.851 48.791 1.00 13.17 80 TYR D CA 1
ATOM 2692 C C . TYR D 2 80 ? 15.357 -16.044 48.424 1.00 14.24 80 TYR D C 1
ATOM 2693 O O . TYR D 2 80 ? 15.258 -15.054 47.688 1.00 14.19 80 TYR D O 1
ATOM 2702 N N . VAL D 2 81 ? 16.506 -16.465 48.951 1.00 13.67 81 VAL D N 1
ATOM 2703 C CA . VAL D 2 81 ? 17.772 -15.775 48.749 1.00 14.55 81 VAL D CA 1
ATOM 2704 C C . VAL D 2 81 ? 18.147 -15.680 47.292 1.00 20.38 81 VAL D C 1
ATOM 2705 O O . VAL D 2 81 ? 18.717 -14.672 46.852 1.00 13.63 81 VAL D O 1
ATOM 2709 N N . GLN D 2 82 ? 17.795 -16.726 46.545 1.00 13.21 82 GLN D N 1
ATOM 2710 C CA . GLN D 2 82 ? 18.126 -16.815 45.128 1.00 17.44 82 GLN D CA 1
ATOM 2711 C C . GLN D 2 82 ? 17.040 -16.274 44.190 1.00 16.75 82 GLN D C 1
ATOM 2712 O O . GLN D 2 82 ? 17.183 -16.339 42.967 1.00 21.61 82 GLN D O 1
ATOM 2718 N N . GLU D 2 83 ? 16.008 -15.662 44.766 1.00 15.75 83 GLU D N 1
ATOM 2719 C CA . GLU D 2 83 ? 14.891 -15.108 44.000 1.00 23.92 83 GLU D CA 1
ATOM 2720 C C . GLU D 2 83 ? 14.270 -16.103 43.030 1.00 29.44 83 GLU D C 1
ATOM 2721 O O . GLU D 2 83 ? 13.925 -15.779 41.882 1.00 21.66 83 GLU D O 1
ATOM 2727 N N . GLU D 2 84 ? 14.115 -17.325 43.517 1.00 20.87 84 GLU D N 1
ATOM 2728 C CA . GLU D 2 84 ? 13.518 -18.381 42.723 1.00 21.52 84 GLU D CA 1
ATOM 2729 C C . GLU D 2 84 ? 12.029 -18.386 42.995 1.00 27.62 84 GLU D C 1
ATOM 2730 O O . GLU D 2 84 ? 11.594 -18.150 44.128 1.00 26.03 84 GLU D O 1
ATOM 2736 N N . VAL D 2 85 ? 11.246 -18.611 41.942 1.00 26.88 85 VAL D N 1
ATOM 2737 C CA . VAL D 2 85 ? 9.794 -18.602 42.065 1.00 30.64 85 VAL D CA 1
ATOM 2738 C C . VAL D 2 85 ? 9.174 -19.929 41.658 1.00 24.79 85 VAL D C 1
ATOM 2739 O O . VAL D 2 85 ? 9.735 -20.674 40.850 1.00 30.02 85 VAL D O 1
ATOM 2743 N N . LEU D 2 86 ? 8.002 -20.190 42.222 1.00 31.30 86 LEU D N 1
ATOM 2744 C CA . LEU D 2 86 ? 7.243 -21.407 41.963 1.00 35.07 86 LEU D CA 1
ATOM 2745 C C . LEU D 2 86 ? 6.701 -21.434 40.547 1.00 42.47 86 LEU D C 1
ATOM 2746 O O . LEU D 2 86 ? 6.274 -20.399 40.026 1.00 44.53 86 LEU D O 1
ATOM 2751 N N . GLN D 2 87 ? 6.734 -22.611 39.921 1.00 41.18 87 GLN D N 1
ATOM 2752 C CA . GLN D 2 87 ? 6.194 -22.776 38.569 1.00 48.88 87 GLN D CA 1
ATOM 2753 C C . GLN D 2 87 ? 4.708 -22.418 38.585 1.00 48.36 87 GLN D C 1
ATOM 2754 O O . GLN D 2 87 ? 4.239 -21.745 37.636 1.00 21.54 87 GLN D O 1
#

Secondary structure (DSSP, 8-state):
-EEEEEE--S-EEE-HHHHHHHHHHHTTSSSEEEEEETTEEEETT---------TT-EEEEEEESTTHHHHHHHHHHHHTT----/-EEEEE--S-EEE-HHHHHHHHHHHTT-SSEEEEEETTEEEETT---------TT-EEEEEEESTTHHHHHHHHHHHHTT----/-EEEEEE--S-EEE-HHHHHHHHHHHTTSSSEEEEEETTEEEETT---------TT-EEEEEEESTTHHHHHHHHHHHHTT----/-EEEEE--S-EEE-HHHHHHHHHHHTT-SSEEEEEETTEEEETT---------TT-EEEEEEESTTHHHHHHHHHHHHTT----

Sequence (338 aa):
MVQQKVEVRRLKTGLQARPAALFVQEANRFTSDVFLEKDGKKVNAKSIGLSLAVSTGTEVTLIAQGEDEQEALEKLAAYVQEEVLQVQQKVEVRLKTGLQARRPAALFVQEEANRFTSDVFLEKDGKKVNAKSIGLSLAVSTGTEVTLIAQGEDEQEALEKKLAAYVQEEVLQMVQQKVEVRRLKTGLQARPAALFVQEANRFTSDVFLEKDGKKVNAKSIGLSLAVSTGTEVTLIAQGEDEQEALEKLAAYVQEEVLQVQQKVEVRLKTGLQARRPAALFVQEEANRFTSDVFLEKDGKKVNAKSIGLSLAVSTGTEVTLIAQGEDEQEALEKKLAAYVQEEVLQ

Radius of gyration: 21.49 Å; Cα contacts (8 Å, |Δi|>4): 783; chains: 4; bounding box: 40×61×51 Å